Protein AF-A0A7H0H497-F1 (afdb_monomer_lite)

pLDDT: mean 78.59, std 26.06, range [26.08, 98.44]

Organism: NCBI:txid1285901

Structure (mmCIF, N/CA/C/O backbone):
data_AF-A0A7H0H497-F1
#
_entry.id   AF-A0A7H0H497-F1
#
loop_
_atom_site.group_PDB
_atom_site.id
_atom_site.type_symbol
_atom_site.label_atom_id
_atom_site.label_alt_id
_atom_site.label_comp_id
_atom_site.label_asym_id
_atom_site.label_entity_id
_atom_site.label_seq_id
_atom_site.pdbx_PDB_ins_code
_atom_site.Cartn_x
_atom_site.Cartn_y
_atom_site.Cartn_z
_atom_site.occupancy
_atom_site.B_iso_or_equiv
_atom_site.auth_seq_id
_atom_site.auth_comp_id
_atom_site.auth_asym_id
_atom_site.auth_atom_id
_atom_site.pdbx_PDB_model_num
ATOM 1 N N . MET A 1 1 ? -2.004 22.233 8.741 1.00 60.94 1 MET A N 1
ATOM 2 C CA . MET A 1 1 ? -2.301 20.968 8.037 1.00 60.94 1 MET A CA 1
ATOM 3 C C . MET A 1 1 ? -1.441 19.869 8.645 1.00 60.94 1 MET A C 1
ATOM 5 O O . MET A 1 1 ? -0.254 20.110 8.825 1.00 60.94 1 MET A O 1
ATOM 9 N N . SER A 1 2 ? -2.013 18.733 9.058 1.00 88.00 2 SER A N 1
ATOM 10 C CA . SER A 1 2 ? -1.219 17.638 9.649 1.00 88.00 2 SER A CA 1
ATOM 11 C C . SER A 1 2 ? -0.337 16.981 8.583 1.00 88.00 2 SER A C 1
ATOM 13 O O . SER A 1 2 ? -0.786 16.812 7.451 1.00 88.00 2 SER A O 1
ATOM 15 N N . SER A 1 3 ? 0.876 16.554 8.946 1.00 90.62 3 SER A N 1
ATOM 16 C CA . SER A 1 3 ? 1.756 15.772 8.064 1.00 90.62 3 SER A CA 1
ATOM 17 C C . SER A 1 3 ? 1.089 14.487 7.558 1.00 90.62 3 SER A C 1
ATOM 19 O O . SER A 1 3 ? 1.296 14.105 6.411 1.00 90.62 3 SER A O 1
ATOM 21 N N . ARG A 1 4 ? 0.226 13.862 8.373 1.00 93.44 4 ARG A N 1
ATOM 22 C CA . ARG A 1 4 ? -0.555 12.675 7.983 1.00 93.44 4 ARG A CA 1
ATOM 23 C C . ARG A 1 4 ? -1.573 12.994 6.889 1.00 93.44 4 ARG A C 1
ATOM 25 O O . ARG A 1 4 ? -1.694 12.231 5.941 1.00 93.44 4 ARG A O 1
ATOM 32 N N . LEU A 1 5 ? -2.253 14.137 6.990 1.00 95.25 5 LEU A N 1
ATOM 33 C CA . LEU A 1 5 ? -3.213 14.578 5.975 1.00 95.25 5 LEU A CA 1
ATOM 34 C C . LEU A 1 5 ? -2.504 14.929 4.661 1.00 95.25 5 LEU A C 1
ATOM 36 O O . LEU A 1 5 ? -2.927 14.476 3.607 1.00 95.25 5 LEU A O 1
ATOM 40 N N . ALA A 1 6 ? -1.381 15.649 4.735 1.00 96.00 6 ALA A N 1
ATOM 41 C CA . ALA A 1 6 ? -0.574 15.956 3.556 1.00 96.00 6 ALA A CA 1
ATOM 42 C C . ALA A 1 6 ? -0.069 14.681 2.852 1.00 96.00 6 ALA A C 1
ATOM 44 O O . ALA A 1 6 ? -0.068 14.612 1.625 1.00 96.00 6 ALA A O 1
ATOM 45 N N . ALA A 1 7 ? 0.318 13.652 3.616 1.00 95.69 7 ALA A N 1
ATOM 46 C CA . ALA A 1 7 ? 0.699 12.355 3.062 1.00 95.69 7 ALA A CA 1
ATOM 47 C C . ALA A 1 7 ? -0.486 11.627 2.404 1.00 95.69 7 ALA A C 1
ATOM 49 O O . ALA A 1 7 ? -0.326 11.076 1.318 1.00 95.69 7 ALA A O 1
ATOM 50 N N . VAL A 1 8 ? -1.669 11.643 3.029 1.00 97.44 8 VAL A N 1
ATOM 51 C CA . VAL A 1 8 ? -2.893 11.071 2.444 1.00 97.44 8 VAL A CA 1
ATOM 52 C C . VAL A 1 8 ? -3.235 11.750 1.121 1.00 97.44 8 VAL A C 1
ATOM 54 O O . VAL A 1 8 ? -3.387 11.061 0.120 1.00 97.44 8 VAL A O 1
ATOM 57 N N . GLU A 1 9 ? -3.278 13.080 1.084 1.00 97.88 9 GLU A N 1
ATOM 58 C CA . GLU A 1 9 ? -3.599 13.834 -0.133 1.00 97.88 9 GLU A CA 1
ATOM 59 C C . GLU A 1 9 ? -2.571 13.629 -1.244 1.00 97.88 9 GLU A C 1
ATOM 61 O O . GLU A 1 9 ? -2.926 13.533 -2.420 1.00 97.88 9 GLU A O 1
ATOM 66 N N . PHE A 1 10 ? -1.288 13.547 -0.879 1.00 97.81 10 PHE A N 1
ATOM 67 C CA . PHE A 1 10 ? -0.230 13.203 -1.816 1.00 97.81 10 PHE A CA 1
ATOM 68 C C . PHE A 1 10 ? -0.504 11.839 -2.457 1.00 97.81 10 PHE A C 1
ATOM 70 O O . PHE A 1 10 ? -0.559 11.741 -3.680 1.00 97.81 10 PHE A O 1
ATOM 77 N N . TRP A 1 11 ? -0.736 10.802 -1.652 1.00 97.81 11 TRP A N 1
ATOM 78 C CA . TRP A 1 11 ? -0.941 9.449 -2.164 1.00 97.81 11 TRP A CA 1
ATOM 79 C C . TRP A 1 11 ? -2.259 9.270 -2.915 1.00 97.81 11 TRP A C 1
ATOM 81 O O . TRP A 1 11 ? -2.266 8.616 -3.956 1.00 97.81 11 TRP A O 1
ATOM 91 N N . ASP A 1 12 ? -3.340 9.905 -2.462 1.00 98.44 12 ASP A N 1
ATOM 92 C CA . ASP A 1 12 ? -4.617 9.918 -3.180 1.00 98.44 12 ASP A CA 1
ATOM 93 C C . ASP A 1 12 ? -4.472 10.544 -4.566 1.00 98.44 12 ASP A C 1
ATOM 95 O O . ASP A 1 12 ? -5.016 10.023 -5.542 1.00 98.44 12 ASP A O 1
ATOM 99 N N . ARG A 1 13 ? -3.695 11.628 -4.683 1.00 98.31 13 ARG A N 1
ATOM 100 C CA . ARG A 1 13 ? -3.408 12.245 -5.979 1.00 98.31 13 ARG A CA 1
ATOM 101 C C . ARG A 1 13 ? -2.552 11.338 -6.860 1.00 98.31 13 ARG A C 1
ATOM 103 O O . ARG A 1 13 ? -2.939 11.082 -7.996 1.00 98.31 13 ARG A O 1
ATOM 110 N N . GLU A 1 14 ? -1.402 10.874 -6.374 1.00 98.25 14 GLU A N 1
ATOM 111 C CA . GLU A 1 14 ? -0.449 10.117 -7.200 1.00 98.25 14 GLU A CA 1
ATOM 112 C C . GLU A 1 14 ? -1.022 8.768 -7.650 1.00 98.25 14 GLU A C 1
ATOM 114 O O . GLU A 1 14 ? -0.946 8.418 -8.829 1.00 98.25 14 GLU A O 1
ATOM 119 N N . ILE A 1 15 ? -1.675 8.032 -6.750 1.00 97.94 15 ILE A N 1
ATOM 120 C CA . ILE A 1 15 ? -2.316 6.763 -7.107 1.00 97.94 15 ILE A CA 1
ATOM 121 C C . ILE A 1 15 ? -3.577 7.029 -7.930 1.00 97.94 15 ILE A C 1
ATOM 123 O O . ILE A 1 15 ? -3.814 6.331 -8.911 1.00 97.94 15 ILE A O 1
ATOM 127 N N . GLY A 1 16 ? -4.332 8.089 -7.630 1.00 97.94 16 GLY A N 1
ATOM 128 C CA . GLY A 1 16 ? -5.465 8.530 -8.446 1.00 97.94 16 GL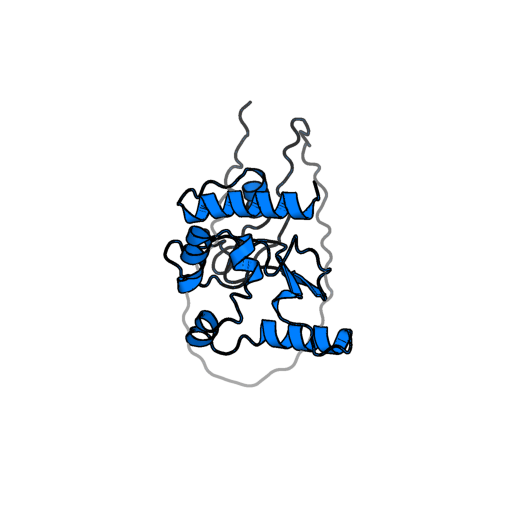Y A CA 1
ATOM 129 C C . GLY A 1 16 ? -5.092 8.827 -9.906 1.00 97.94 16 GLY A C 1
ATOM 130 O O . GLY A 1 16 ? -5.876 8.539 -10.812 1.00 97.94 16 GLY A O 1
ATOM 131 N N . LEU A 1 17 ? -3.896 9.372 -10.155 1.00 97.56 17 LEU A N 1
ATOM 132 C CA . LEU A 1 17 ? -3.337 9.540 -11.500 1.00 97.56 17 LEU A CA 1
ATOM 133 C C . LEU A 1 17 ? -2.943 8.192 -12.115 1.00 97.56 17 LEU A C 1
ATOM 135 O O . LEU A 1 17 ? -3.309 7.920 -13.262 1.00 97.56 17 LEU A O 1
ATOM 139 N N . TRP A 1 18 ? -2.262 7.337 -11.347 1.00 97.44 18 TRP A N 1
ATOM 140 C CA . TRP A 1 18 ? -1.827 6.016 -11.804 1.00 97.44 18 TRP A CA 1
ATOM 141 C C . TRP A 1 18 ? -3.005 5.147 -12.249 1.00 97.44 18 TRP A C 1
ATOM 143 O O . TRP A 1 18 ? -2.999 4.638 -13.368 1.00 97.44 18 TRP A O 1
ATOM 153 N N . VAL A 1 19 ? -4.068 5.048 -11.439 1.00 96.88 19 VAL A N 1
ATOM 154 C CA . VAL A 1 19 ? -5.242 4.217 -11.763 1.00 96.88 19 VAL A CA 1
ATOM 155 C C . VAL A 1 19 ? -6.008 4.728 -12.988 1.00 96.88 19 VAL A C 1
ATOM 157 O O . VAL A 1 19 ? -6.760 3.970 -13.600 1.00 96.88 19 VAL A O 1
ATOM 160 N N . LYS A 1 20 ? -5.819 5.995 -13.380 1.00 96.31 20 LYS A N 1
ATOM 161 C CA . LYS A 1 20 ? -6.374 6.599 -14.606 1.00 96.31 20 LYS A CA 1
ATOM 162 C C . LYS A 1 20 ? -5.457 6.436 -15.827 1.00 96.31 20 LYS A C 1
ATOM 164 O O . LYS A 1 20 ? -5.767 6.970 -16.887 1.00 96.31 20 LYS A O 1
ATOM 169 N N . GLY A 1 21 ? -4.347 5.709 -15.690 1.00 95.31 21 GLY A N 1
ATOM 170 C CA . GLY A 1 21 ? -3.400 5.409 -16.767 1.00 95.31 21 GLY A CA 1
ATOM 171 C C . GLY A 1 21 ? -2.237 6.395 -16.888 1.00 95.31 21 GLY A C 1
ATOM 172 O O . GLY A 1 21 ? -1.420 6.263 -17.799 1.00 95.31 21 GLY A O 1
ATOM 173 N N . ASN A 1 22 ? -2.116 7.380 -15.989 1.00 95.56 22 ASN A N 1
ATOM 174 C CA . ASN A 1 22 ? -0.927 8.225 -15.944 1.00 95.56 22 ASN A CA 1
ATOM 175 C C . ASN A 1 22 ? 0.157 7.562 -15.086 1.00 95.56 22 ASN A C 1
ATOM 177 O O . ASN A 1 22 ? 0.218 7.748 -13.874 1.00 95.56 22 ASN A O 1
ATOM 181 N N . HIS A 1 23 ? 1.036 6.808 -15.741 1.00 93.56 23 HIS A N 1
ATOM 182 C CA . HIS A 1 23 ? 2.125 6.079 -15.086 1.00 93.56 23 HIS A CA 1
ATOM 183 C C . HIS A 1 23 ? 3.395 6.909 -14.865 1.00 93.56 23 HIS A C 1
ATOM 185 O O . HIS A 1 23 ? 4.408 6.376 -14.410 1.00 93.56 23 HIS A O 1
ATOM 191 N N . ARG A 1 24 ? 3.375 8.211 -15.177 1.00 95.62 24 ARG A N 1
ATOM 192 C CA . ARG A 1 24 ? 4.494 9.097 -14.858 1.00 95.62 24 ARG A CA 1
ATOM 193 C C . ARG A 1 24 ? 4.484 9.392 -13.361 1.00 95.62 24 ARG A C 1
ATOM 195 O O . ARG A 1 24 ? 3.588 10.070 -12.869 1.00 95.62 24 ARG A O 1
ATOM 202 N N . LEU A 1 25 ? 5.513 8.926 -12.662 1.00 95.31 25 LEU A N 1
ATOM 203 C CA . LEU A 1 25 ? 5.677 9.171 -11.234 1.00 95.31 25 LEU A CA 1
ATOM 204 C C . LEU A 1 25 ? 6.051 10.632 -10.945 1.00 95.31 25 LEU A C 1
ATOM 206 O O . LEU A 1 25 ? 6.806 11.263 -11.694 1.00 95.31 25 LEU A O 1
ATOM 210 N N . HIS A 1 26 ? 5.578 11.151 -9.809 1.00 96.62 26 HIS A N 1
ATOM 211 C CA . HIS A 1 26 ? 6.144 12.354 -9.202 1.00 96.62 26 HIS A CA 1
ATOM 212 C C . HIS A 1 26 ? 7.669 12.200 -9.022 1.00 96.62 26 HIS A C 1
ATOM 214 O O . HIS A 1 26 ? 8.119 11.107 -8.671 1.00 96.62 26 HIS A O 1
ATOM 220 N N . PRO A 1 27 ? 8.487 13.261 -9.176 1.00 95.38 27 PRO A N 1
ATOM 221 C CA . PRO A 1 27 ? 9.944 13.160 -9.032 1.00 95.38 27 PRO A CA 1
ATOM 222 C C . PRO A 1 27 ? 10.419 12.536 -7.711 1.00 95.38 27 PRO A C 1
ATOM 224 O O . PRO A 1 27 ? 11.403 11.800 -7.697 1.00 95.38 27 PRO A O 1
ATOM 227 N N . ASP A 1 28 ? 9.715 12.787 -6.605 1.00 92.81 28 ASP A N 1
ATOM 228 C CA . ASP A 1 28 ? 10.017 12.143 -5.317 1.00 92.81 28 ASP A CA 1
ATOM 229 C C . ASP A 1 28 ? 9.744 10.638 -5.327 1.00 92.81 28 ASP A C 1
ATOM 231 O O . ASP A 1 28 ? 10.524 9.872 -4.763 1.00 92.81 28 ASP A O 1
ATOM 235 N N . LEU A 1 29 ? 8.680 10.201 -6.005 1.00 94.94 29 LEU A N 1
ATOM 236 C CA . LEU A 1 29 ? 8.373 8.782 -6.169 1.00 94.94 29 LEU A CA 1
ATOM 237 C C . LEU A 1 29 ? 9.351 8.104 -7.116 1.00 94.94 29 LEU A C 1
ATOM 239 O O . LEU A 1 29 ? 9.734 6.971 -6.857 1.00 94.94 29 LEU A O 1
ATOM 243 N N . GLU A 1 30 ? 9.807 8.792 -8.161 1.00 95.25 30 GLU A N 1
ATOM 244 C CA . GLU A 1 30 ? 10.858 8.277 -9.038 1.00 95.25 30 GLU A CA 1
ATOM 245 C C . GLU A 1 30 ? 12.171 8.096 -8.264 1.00 95.25 30 GLU A C 1
ATOM 247 O O . GLU A 1 30 ? 12.804 7.043 -8.348 1.00 95.25 30 GLU A O 1
ATOM 252 N N . ARG A 1 31 ? 12.547 9.083 -7.436 1.00 93.50 31 ARG A N 1
ATOM 253 C CA . ARG A 1 31 ? 13.706 8.980 -6.537 1.00 93.50 31 ARG A CA 1
ATOM 254 C C . ARG A 1 31 ? 13.565 7.835 -5.542 1.00 93.50 31 ARG A C 1
ATOM 256 O O . ARG A 1 31 ? 14.531 7.106 -5.336 1.00 93.50 31 ARG A O 1
ATOM 263 N N . TRP A 1 32 ? 12.386 7.665 -4.943 1.00 92.31 32 TRP A N 1
ATOM 264 C CA . TRP A 1 32 ? 12.127 6.560 -4.023 1.00 92.31 32 TRP A CA 1
ATOM 265 C C . TRP A 1 32 ? 12.170 5.216 -4.753 1.00 92.31 32 TRP A C 1
ATOM 267 O O . TRP A 1 32 ? 12.869 4.317 -4.307 1.00 92.31 32 TRP A O 1
ATOM 277 N N . ARG A 1 33 ? 11.528 5.078 -5.917 1.00 93.75 33 ARG A N 1
ATOM 278 C CA . ARG A 1 33 ? 11.589 3.867 -6.748 1.00 93.75 33 ARG A CA 1
ATOM 279 C C . ARG A 1 33 ? 13.035 3.492 -7.068 1.00 93.75 33 ARG A C 1
ATOM 281 O O . ARG A 1 33 ? 13.399 2.324 -6.950 1.00 93.75 33 ARG A O 1
ATOM 288 N N . ALA A 1 34 ? 13.853 4.483 -7.424 1.00 94.38 34 ALA A N 1
ATOM 289 C CA . ALA A 1 34 ? 15.256 4.318 -7.788 1.00 94.38 34 ALA A CA 1
ATOM 290 C C . ALA A 1 34 ? 16.170 3.883 -6.630 1.00 94.38 34 ALA A C 1
ATOM 292 O O . ALA A 1 34 ? 17.314 3.512 -6.890 1.00 94.38 34 ALA A O 1
ATOM 293 N N . THR A 1 35 ? 15.700 3.877 -5.374 1.00 93.56 35 THR A N 1
ATOM 294 C CA . THR A 1 35 ? 16.498 3.344 -4.255 1.00 93.56 35 THR A CA 1
ATOM 295 C C . THR A 1 35 ? 16.722 1.836 -4.359 1.00 93.56 35 THR A C 1
ATOM 297 O O . THR A 1 35 ? 17.611 1.289 -3.710 1.00 93.56 35 THR A O 1
ATOM 300 N N . TYR A 1 36 ? 15.924 1.149 -5.177 1.00 93.25 36 TYR A N 1
ATOM 301 C CA . TYR A 1 36 ? 15.985 -0.287 -5.369 1.00 93.25 36 TYR A CA 1
ATOM 302 C C . TYR A 1 36 ? 16.070 -0.634 -6.857 1.00 93.25 36 TYR A C 1
ATOM 304 O O . TYR A 1 36 ? 15.390 -0.057 -7.704 1.00 93.25 36 TYR A O 1
ATOM 312 N N . SER A 1 37 ? 16.942 -1.581 -7.196 1.00 92.25 37 SER A N 1
ATOM 313 C CA . SER A 1 37 ? 17.169 -2.035 -8.575 1.00 92.25 37 SER A CA 1
ATOM 314 C C . SER A 1 37 ? 17.481 -3.531 -8.601 1.00 92.25 37 SER A C 1
ATOM 316 O O . SER A 1 37 ? 18.568 -3.963 -8.994 1.00 92.25 37 SER A O 1
ATOM 318 N N . GLY A 1 38 ? 16.528 -4.332 -8.118 1.00 92.38 38 GLY A N 1
ATOM 319 C CA . GLY A 1 38 ? 16.599 -5.788 -8.196 1.00 92.38 38 GLY A CA 1
ATOM 320 C C . GLY A 1 38 ? 16.499 -6.323 -9.629 1.00 92.38 38 GLY A C 1
ATOM 321 O O . GLY A 1 38 ? 16.166 -5.608 -10.577 1.00 92.38 38 GLY A O 1
ATOM 322 N N . ARG A 1 39 ? 16.815 -7.610 -9.797 1.00 94.25 39 ARG A N 1
ATOM 323 C CA . ARG A 1 39 ? 16.810 -8.313 -11.092 1.00 94.25 39 ARG A CA 1
ATOM 324 C C . ARG A 1 39 ? 16.028 -9.615 -10.974 1.00 94.25 39 ARG A C 1
ATOM 326 O O . ARG A 1 39 ? 15.954 -10.197 -9.892 1.00 94.25 39 ARG A O 1
ATOM 333 N N . GLY A 1 40 ? 15.485 -10.105 -12.087 1.00 94.94 40 GLY A N 1
ATOM 334 C CA . GLY A 1 40 ? 14.712 -11.347 -12.101 1.00 94.94 40 GLY A CA 1
ATOM 335 C C . GLY A 1 40 ? 13.507 -11.238 -11.167 1.00 94.94 40 GLY A C 1
ATOM 336 O O . GLY A 1 40 ? 12.657 -10.375 -11.355 1.00 94.94 40 GLY A O 1
ATOM 337 N N . ALA A 1 41 ? 13.455 -12.068 -10.123 1.00 92.94 41 ALA A N 1
ATOM 338 C CA . ALA A 1 41 ? 12.396 -11.993 -9.115 1.00 92.94 41 ALA A CA 1
ATOM 339 C C . ALA A 1 41 ? 12.357 -10.648 -8.358 1.00 92.94 41 ALA A C 1
ATOM 341 O O . ALA A 1 41 ? 11.299 -10.278 -7.863 1.00 92.94 41 ALA A O 1
ATOM 342 N N . GLY A 1 42 ? 13.466 -9.904 -8.294 1.00 93.56 42 GLY A N 1
ATOM 343 C CA . GLY A 1 42 ? 13.509 -8.571 -7.685 1.00 93.56 42 GLY A CA 1
ATOM 344 C C . GLY A 1 42 ? 13.284 -7.412 -8.646 1.00 93.56 42 GLY A C 1
ATOM 345 O O . GLY A 1 42 ? 13.452 -6.260 -8.260 1.00 93.56 42 GLY A O 1
ATOM 346 N N . THR A 1 43 ? 12.942 -7.673 -9.908 1.00 94.62 43 THR A N 1
ATOM 347 C CA . THR A 1 43 ? 12.555 -6.589 -10.814 1.00 94.62 43 THR A CA 1
ATOM 348 C C . THR A 1 43 ? 11.272 -5.938 -10.304 1.00 94.62 43 THR A C 1
ATOM 350 O O . THR A 1 43 ? 10.293 -6.627 -10.017 1.00 94.62 43 THR A O 1
ATOM 353 N N . VAL A 1 44 ? 11.303 -4.609 -10.182 1.00 94.19 44 VAL A N 1
ATOM 354 C CA . VAL A 1 44 ? 10.146 -3.813 -9.766 1.00 94.19 44 VAL A CA 1
ATOM 355 C C . VAL A 1 44 ? 9.041 -3.952 -10.807 1.00 94.19 44 VAL A C 1
ATOM 357 O O . VAL A 1 44 ? 9.261 -3.688 -11.990 1.00 94.19 44 VAL A O 1
ATOM 360 N N . ASP A 1 45 ? 7.864 -4.366 -10.358 1.00 94.19 45 ASP A N 1
ATOM 361 C CA . ASP A 1 45 ? 6.682 -4.518 -11.188 1.00 94.19 45 ASP A CA 1
ATOM 362 C C . ASP A 1 45 ? 5.891 -3.207 -11.210 1.00 94.19 45 ASP A C 1
ATOM 364 O O . ASP A 1 45 ? 5.197 -2.855 -10.258 1.00 94.19 45 ASP A O 1
ATOM 368 N N . MET A 1 46 ? 6.022 -2.474 -12.316 1.00 93.94 46 MET A N 1
ATOM 369 C CA . MET A 1 46 ? 5.314 -1.211 -12.547 1.00 93.94 46 MET A CA 1
ATOM 370 C C . MET A 1 46 ? 3.915 -1.411 -13.149 1.00 93.94 46 MET A C 1
ATOM 372 O O . MET A 1 46 ? 3.241 -0.427 -13.452 1.00 93.94 46 MET A O 1
ATOM 376 N N . THR A 1 47 ? 3.483 -2.660 -13.359 1.00 95.19 47 THR A N 1
ATOM 377 C CA . THR A 1 47 ? 2.162 -2.984 -13.928 1.00 95.19 47 THR A CA 1
ATOM 378 C C . THR A 1 47 ? 1.053 -3.032 -12.878 1.00 95.19 47 THR A C 1
ATOM 380 O O . THR A 1 47 ? -0.126 -3.098 -13.230 1.00 95.19 47 THR A O 1
ATOM 383 N N . VAL A 1 48 ? 1.422 -2.958 -11.599 1.00 95.62 48 VAL A N 1
ATOM 384 C CA . VAL A 1 48 ? 0.510 -2.895 -10.457 1.00 95.62 48 VAL A CA 1
ATOM 385 C C . VAL A 1 48 ? 0.643 -1.563 -9.722 1.00 95.62 48 VAL A C 1
ATOM 387 O O . VAL A 1 48 ? 1.706 -0.935 -9.750 1.00 95.62 48 VAL A O 1
ATOM 390 N N . MET A 1 49 ? -0.438 -1.115 -9.081 1.00 95.50 49 MET A N 1
ATOM 391 C CA . MET A 1 49 ? -0.422 0.149 -8.347 1.00 95.50 49 MET A CA 1
ATOM 392 C C . MET A 1 49 ? 0.560 0.086 -7.167 1.00 95.50 49 MET A C 1
ATOM 394 O O . MET A 1 49 ? 0.641 -0.953 -6.514 1.00 95.50 49 MET A O 1
ATOM 398 N N . PRO A 1 50 ? 1.283 1.175 -6.853 1.00 95.25 50 PRO A N 1
ATOM 399 C CA . PRO A 1 50 ? 2.046 1.259 -5.612 1.00 95.25 50 PRO A CA 1
ATOM 400 C C . PRO A 1 50 ? 1.127 1.221 -4.384 1.00 95.25 50 PRO A C 1
ATOM 402 O O . PRO A 1 50 ? 0.045 1.807 -4.398 1.00 95.25 50 PRO A O 1
ATOM 405 N N . GLU A 1 51 ? 1.593 0.609 -3.298 1.00 94.62 51 GLU A N 1
ATOM 406 C CA . GLU A 1 51 ? 0.853 0.472 -2.039 1.00 94.62 51 GLU A CA 1
ATOM 407 C C . GLU A 1 51 ? 1.686 1.002 -0.862 1.00 94.62 51 GLU A C 1
ATOM 409 O O . GLU A 1 51 ? 2.426 0.255 -0.226 1.00 94.62 51 GLU A O 1
ATOM 414 N N . PRO A 1 52 ? 1.627 2.311 -0.565 1.00 95.19 52 PRO A N 1
ATOM 415 C CA . PRO A 1 52 ? 2.404 2.933 0.512 1.00 95.19 52 PRO A CA 1
ATOM 416 C C . PRO A 1 52 ? 1.955 2.585 1.931 1.00 95.19 52 PRO A C 1
ATOM 418 O O . PRO A 1 52 ? 2.762 2.649 2.859 1.00 95.19 52 PRO A O 1
ATOM 421 N N . TYR A 1 53 ? 0.671 2.295 2.134 1.00 95.44 53 TYR A N 1
ATOM 422 C CA . TYR A 1 53 ? 0.127 1.964 3.450 1.00 95.44 53 TYR A CA 1
ATOM 423 C C . TYR A 1 53 ? -1.228 1.256 3.365 1.00 95.44 53 TYR A C 1
ATOM 425 O O . TYR A 1 53 ? -1.994 1.489 2.434 1.00 95.44 53 TYR A O 1
ATOM 433 N N . ILE A 1 54 ? -1.565 0.466 4.383 1.00 94.62 54 ILE A N 1
ATOM 434 C CA . ILE A 1 54 ? -2.898 -0.122 4.591 1.00 94.62 54 ILE A CA 1
ATOM 435 C C . ILE A 1 54 ? -3.383 0.260 5.993 1.00 94.62 54 ILE A C 1
ATOM 437 O O . ILE A 1 54 ? -2.617 0.187 6.953 1.00 94.62 54 ILE A O 1
ATOM 441 N N . GLY A 1 55 ? -4.649 0.660 6.117 1.00 94.19 55 GLY A N 1
ATOM 442 C CA . GLY A 1 55 ? -5.235 1.213 7.341 1.00 94.19 55 GLY A CA 1
ATOM 443 C C . GLY A 1 55 ? -5.445 2.732 7.290 1.00 94.19 55 GLY A C 1
ATOM 444 O O . GLY A 1 55 ? -5.160 3.396 6.292 1.00 94.19 55 GLY A O 1
ATOM 445 N N . SER A 1 56 ? -5.979 3.293 8.376 1.00 93.94 56 SER A N 1
ATOM 446 C CA . SER A 1 56 ? -6.364 4.710 8.450 1.00 93.94 56 SER A CA 1
ATOM 447 C C . SER A 1 56 ? -5.186 5.619 8.835 1.00 93.94 56 SER A C 1
ATOM 449 O O . SER A 1 56 ? -4.950 5.896 10.010 1.00 93.94 56 SER A O 1
ATOM 451 N N . LEU A 1 57 ? -4.426 6.104 7.843 1.00 94.81 57 LEU A N 1
ATOM 452 C CA . LEU A 1 57 ? -3.235 6.939 8.081 1.00 94.81 57 LEU A CA 1
ATOM 453 C C . LEU A 1 57 ? -3.568 8.295 8.731 1.00 94.81 57 LEU A C 1
ATOM 455 O O . LEU A 1 57 ? -2.892 8.720 9.669 1.00 94.81 57 LEU A O 1
ATOM 459 N N . ALA A 1 58 ? -4.611 8.975 8.251 1.00 92.94 58 ALA A N 1
ATOM 460 C CA . ALA A 1 58 ? -5.070 10.263 8.784 1.00 92.94 58 ALA A CA 1
ATOM 461 C C . ALA A 1 58 ? -6.342 10.141 9.643 1.00 92.94 58 ALA A C 1
ATOM 463 O O . ALA A 1 58 ? -7.059 11.125 9.819 1.00 92.94 58 ALA A O 1
ATOM 464 N N . GLY A 1 59 ? -6.617 8.949 10.186 1.00 87.56 59 GLY A N 1
ATOM 465 C CA . GLY A 1 59 ? -7.731 8.724 11.102 1.00 87.56 59 GLY A CA 1
ATOM 466 C C . GLY A 1 59 ? -7.654 9.595 12.358 1.00 87.56 59 GLY A C 1
ATOM 467 O O . GLY A 1 59 ? -6.570 9.987 12.811 1.00 87.56 59 GLY A O 1
ATOM 468 N N . SER A 1 60 ? -8.825 9.891 12.928 1.00 87.00 60 SER A N 1
ATOM 469 C CA . SER A 1 60 ? -8.952 10.628 14.191 1.00 87.00 60 SER A CA 1
ATOM 470 C C . SER A 1 60 ? -8.429 9.830 15.387 1.00 87.00 60 SER A C 1
ATOM 472 O O . SER A 1 60 ? -7.912 10.423 16.331 1.00 87.00 60 SER A O 1
ATOM 474 N N . ALA A 1 61 ? -8.525 8.499 15.333 1.00 89.00 61 ALA A N 1
ATOM 475 C CA . ALA A 1 61 ? -7.998 7.595 16.345 1.00 89.00 61 ALA A CA 1
ATOM 476 C C . ALA A 1 61 ? -6.500 7.311 16.144 1.00 89.00 61 ALA A C 1
ATOM 478 O O . ALA A 1 61 ? -5.990 7.269 15.021 1.00 89.00 61 ALA A O 1
ATOM 479 N N . THR A 1 62 ? -5.794 7.085 17.252 1.00 91.75 62 THR A N 1
ATOM 480 C CA . THR A 1 62 ? -4.426 6.554 17.235 1.00 91.75 62 THR A CA 1
ATOM 481 C C . THR A 1 62 ? -4.473 5.069 16.865 1.00 91.75 62 THR A C 1
ATOM 483 O O . THR A 1 62 ? -5.226 4.337 17.507 1.00 91.75 62 THR A O 1
ATOM 486 N N . PRO A 1 63 ? -3.675 4.593 15.889 1.00 95.06 63 PRO A N 1
ATOM 487 C CA . PRO A 1 63 ? -3.608 3.169 15.579 1.00 95.06 63 PRO A CA 1
ATOM 488 C C . PRO A 1 63 ? -3.160 2.352 16.794 1.00 95.06 63 PRO A C 1
ATOM 490 O O . PRO A 1 63 ? -2.207 2.728 17.478 1.00 95.06 63 PRO A O 1
ATOM 493 N N . ALA A 1 64 ? -3.788 1.199 17.021 1.00 96.00 64 ALA A N 1
ATOM 494 C CA . ALA A 1 64 ? -3.403 0.278 18.090 1.00 96.00 64 ALA A CA 1
ATOM 495 C C . ALA A 1 64 ? -2.012 -0.333 17.846 1.00 96.00 64 ALA A C 1
ATOM 497 O O . ALA A 1 64 ? -1.297 -0.691 18.782 1.00 96.00 64 ALA A O 1
ATOM 498 N N . LEU A 1 65 ? -1.605 -0.457 16.581 1.00 96.25 65 LEU A N 1
ATOM 499 C CA . LEU A 1 65 ? -0.281 -0.931 16.198 1.00 96.25 65 LEU A CA 1
ATOM 500 C C . LEU A 1 65 ? 0.120 -0.328 14.851 1.00 96.25 65 LEU A C 1
ATOM 502 O O . LEU A 1 65 ? -0.645 -0.391 13.888 1.00 96.25 65 LEU A O 1
ATOM 506 N N . VAL A 1 66 ? 1.344 0.198 14.780 1.00 95.62 66 VAL A N 1
ATOM 507 C CA . VAL A 1 66 ? 1.980 0.613 13.526 1.00 95.62 66 VAL A CA 1
ATOM 508 C C . VAL A 1 66 ? 3.040 -0.412 13.154 1.00 95.62 66 VAL A C 1
ATOM 510 O O . VAL A 1 66 ? 3.894 -0.758 13.971 1.00 95.62 66 VAL A O 1
ATOM 513 N N . MET A 1 67 ? 2.989 -0.906 11.923 1.00 94.19 67 MET A N 1
ATOM 514 C CA . MET A 1 67 ? 3.922 -1.899 11.401 1.00 94.19 67 MET A CA 1
ATOM 515 C C . MET A 1 67 ? 4.631 -1.346 10.184 1.00 94.19 67 MET A C 1
ATOM 517 O O . MET A 1 67 ? 3.993 -0.847 9.261 1.00 94.19 67 MET A O 1
ATOM 521 N N . LEU A 1 68 ? 5.952 -1.480 10.184 1.00 92.56 68 LEU A N 1
ATOM 522 C CA . LEU A 1 68 ? 6.779 -1.121 9.046 1.00 92.56 68 LEU A CA 1
ATOM 523 C C . LEU A 1 68 ? 7.006 -2.376 8.206 1.00 92.56 68 LEU A C 1
ATOM 525 O O . LEU A 1 68 ? 7.602 -3.348 8.675 1.00 92.56 68 LEU A O 1
ATOM 529 N N . GLY A 1 69 ? 6.463 -2.363 6.995 1.00 84.81 69 GLY A N 1
ATOM 530 C CA . GLY A 1 69 ? 6.655 -3.394 5.990 1.00 84.81 69 GLY A CA 1
ATOM 531 C C . GLY A 1 69 ? 7.874 -3.078 5.138 1.00 84.81 69 GLY A C 1
ATOM 532 O O . GLY A 1 69 ? 8.091 -1.934 4.732 1.00 84.81 69 GLY A O 1
ATOM 533 N N . LEU A 1 70 ? 8.692 -4.096 4.879 1.00 77.62 70 LEU A N 1
ATOM 534 C CA . LEU A 1 70 ? 9.595 -4.061 3.742 1.00 77.62 70 LEU A CA 1
ATOM 535 C C . LEU A 1 70 ? 8.909 -4.813 2.610 1.00 77.62 70 LEU A C 1
ATOM 537 O O . LEU A 1 70 ? 9.080 -6.024 2.467 1.00 77.62 70 LEU A O 1
ATOM 541 N N . ASN A 1 71 ? 8.122 -4.097 1.817 1.00 67.56 71 ASN A N 1
ATOM 542 C CA . ASN A 1 71 ? 7.804 -4.548 0.478 1.00 67.56 71 ASN A CA 1
ATOM 543 C C . ASN A 1 71 ? 9.120 -4.908 -0.231 1.00 67.56 71 ASN A C 1
ATOM 545 O O . ASN A 1 71 ? 10.132 -4.208 -0.109 1.00 67.56 71 ASN A O 1
ATOM 549 N N . PRO A 1 72 ? 9.120 -6.059 -0.903 1.00 53.66 72 PRO A N 1
ATOM 550 C CA . PRO A 1 72 ? 8.081 -6.351 -1.860 1.00 53.66 72 PRO A CA 1
ATOM 551 C C . PRO A 1 72 ? 7.310 -7.630 -1.519 1.00 53.66 72 PRO A C 1
ATOM 553 O O . PRO A 1 72 ? 7.826 -8.744 -1.613 1.00 53.66 72 PRO A O 1
ATOM 556 N N . GLY A 1 73 ? 6.037 -7.469 -1.162 1.00 72.38 73 GLY A N 1
ATOM 557 C CA . GLY A 1 73 ? 5.050 -8.514 -1.376 1.00 72.38 73 GLY A CA 1
ATOM 558 C C . GLY A 1 73 ? 4.903 -8.752 -2.878 1.00 72.38 73 GLY A C 1
ATOM 559 O O . GLY A 1 73 ? 4.853 -7.794 -3.657 1.00 72.38 73 GLY A O 1
ATOM 560 N N . ALA A 1 74 ? 4.856 -10.027 -3.277 1.00 85.81 74 ALA A N 1
ATOM 561 C CA . ALA A 1 74 ? 4.663 -10.397 -4.673 1.00 85.81 74 ALA A CA 1
ATOM 562 C C . ALA A 1 74 ? 3.411 -9.701 -5.233 1.00 85.81 74 ALA A C 1
ATOM 564 O O . ALA A 1 74 ? 2.376 -9.715 -4.561 1.00 85.81 74 ALA A O 1
ATOM 565 N N . PRO A 1 75 ? 3.487 -9.112 -6.439 1.00 91.25 75 PRO A N 1
ATOM 566 C CA . PRO A 1 75 ? 2.338 -8.458 -7.045 1.00 91.25 75 PRO A CA 1
ATOM 567 C C . PRO A 1 75 ? 1.181 -9.453 -7.181 1.00 91.25 75 PRO A C 1
ATOM 569 O O . PRO A 1 75 ? 1.390 -10.633 -7.487 1.00 91.25 75 PRO A O 1
ATOM 572 N N . ALA A 1 76 ? -0.042 -8.961 -6.996 1.00 93.88 76 ALA A N 1
ATOM 573 C CA . ALA A 1 76 ? -1.288 -9.691 -7.193 1.00 93.88 76 ALA A CA 1
ATOM 574 C C . ALA A 1 76 ? -2.073 -9.056 -8.358 1.00 93.88 76 ALA A C 1
ATOM 576 O O . ALA A 1 76 ? -3.006 -8.285 -8.120 1.00 93.88 76 ALA A O 1
ATOM 577 N N . PRO A 1 77 ? -1.735 -9.353 -9.633 1.00 96.12 77 PRO A N 1
ATOM 578 C CA . PRO A 1 77 ? -2.270 -8.622 -10.786 1.00 96.12 77 PRO A CA 1
ATOM 579 C C . PRO A 1 77 ? -3.798 -8.622 -10.894 1.00 96.12 77 PRO A C 1
ATOM 581 O O . PRO A 1 77 ? -4.376 -7.601 -11.252 1.00 96.12 77 PRO A O 1
ATOM 584 N N . ALA A 1 78 ? -4.472 -9.715 -10.518 1.00 96.94 78 ALA A N 1
ATOM 585 C CA . ALA A 1 78 ? -5.940 -9.784 -10.509 1.00 96.94 78 ALA A CA 1
ATOM 586 C C . ALA A 1 78 ? -6.593 -8.715 -9.606 1.00 96.94 78 ALA A C 1
ATOM 588 O O . ALA A 1 78 ? -7.746 -8.338 -9.802 1.00 96.94 78 ALA A O 1
ATOM 589 N N . PHE A 1 79 ? -5.846 -8.209 -8.626 1.00 97.25 79 PHE A N 1
ATOM 590 C CA . PHE A 1 79 ? -6.294 -7.191 -7.688 1.00 97.25 79 PHE A CA 1
ATOM 591 C C . PHE A 1 79 ? -5.693 -5.816 -7.986 1.00 97.25 79 PHE A C 1
ATOM 593 O O . PHE A 1 79 ? -6.421 -4.830 -7.964 1.00 97.25 79 PHE A O 1
ATOM 600 N N . GLN A 1 80 ? -4.392 -5.750 -8.271 1.00 96.38 80 GLN A N 1
ATOM 601 C CA . GLN A 1 80 ? -3.619 -4.502 -8.251 1.00 96.38 80 GLN A CA 1
ATOM 602 C C . GLN A 1 80 ? -3.223 -3.974 -9.636 1.00 96.38 80 GLN A C 1
ATOM 604 O O . GLN A 1 80 ? -2.667 -2.879 -9.724 1.00 96.38 80 GLN A O 1
ATOM 609 N N . SER A 1 81 ? -3.421 -4.755 -10.705 1.00 97.12 81 SER A N 1
ATOM 610 C CA . SER A 1 81 ? -3.128 -4.286 -12.067 1.00 97.12 81 SER A CA 1
ATOM 611 C C . SER A 1 81 ? -4.113 -3.207 -12.507 1.00 97.12 81 SER A C 1
ATOM 613 O O . SER A 1 81 ? -5.113 -2.962 -11.838 1.00 97.12 81 SER A O 1
ATOM 615 N N . MET A 1 82 ? -3.881 -2.596 -13.670 1.00 96.12 82 MET A N 1
ATOM 616 C CA . MET A 1 82 ? -4.794 -1.589 -14.216 1.00 96.12 82 MET A CA 1
ATOM 617 C C . MET A 1 82 ? -6.258 -2.040 -14.258 1.00 96.12 82 MET A C 1
ATOM 619 O O . MET A 1 82 ? -7.139 -1.273 -13.883 1.00 96.12 82 MET A O 1
ATOM 623 N N . ASP A 1 83 ? -6.539 -3.283 -14.618 1.00 96.62 83 ASP A N 1
ATOM 624 C CA . ASP A 1 83 ? -7.914 -3.800 -14.650 1.00 96.62 83 ASP A CA 1
ATOM 625 C C . ASP A 1 83 ? -8.265 -4.604 -13.388 1.00 96.62 83 ASP A C 1
ATOM 627 O O . ASP A 1 83 ? -9.266 -5.315 -13.336 1.00 96.62 83 ASP A O 1
ATOM 631 N N . GLY A 1 84 ? -7.425 -4.500 -12.358 1.00 97.62 84 GLY A N 1
ATOM 632 C CA . GLY A 1 84 ? -7.564 -5.207 -11.099 1.00 97.62 84 GLY A CA 1
ATOM 633 C C . GLY A 1 84 ? -8.694 -4.665 -10.226 1.00 97.62 84 GLY A C 1
ATOM 634 O O . GLY A 1 84 ? -9.036 -3.479 -10.245 1.00 97.62 84 GLY A O 1
ATOM 635 N N . ILE A 1 85 ? -9.242 -5.554 -9.398 1.00 98.06 85 ILE A N 1
ATOM 636 C CA . ILE A 1 85 ? -10.386 -5.273 -8.517 1.00 98.06 85 ILE A CA 1
ATOM 637 C C . ILE A 1 85 ? -10.129 -4.070 -7.597 1.00 98.06 85 ILE A C 1
ATOM 639 O O . ILE A 1 85 ? -11.001 -3.222 -7.413 1.00 98.06 85 ILE A O 1
ATOM 643 N N . TYR A 1 86 ? -8.946 -3.982 -6.989 1.00 97.44 86 TYR A N 1
ATOM 644 C CA . TYR A 1 86 ? -8.618 -2.890 -6.073 1.00 97.44 86 TYR A CA 1
ATOM 645 C C . TYR A 1 86 ? -8.382 -1.588 -6.813 1.00 97.44 86 TYR A C 1
ATOM 647 O O . TYR A 1 86 ? -8.885 -0.551 -6.394 1.00 97.44 86 TYR A O 1
ATOM 655 N N . THR A 1 87 ? -7.700 -1.645 -7.951 1.00 98.00 87 THR A N 1
ATOM 656 C CA . THR A 1 87 ? -7.516 -0.484 -8.817 1.00 98.00 87 THR A CA 1
ATOM 657 C C . THR A 1 87 ? -8.857 0.096 -9.266 1.00 98.00 87 THR A C 1
ATOM 659 O O . THR A 1 87 ? -9.031 1.315 -9.233 1.00 98.00 87 THR A O 1
ATOM 662 N N . GLN A 1 88 ? -9.844 -0.746 -9.591 1.00 98.12 88 GLN A N 1
ATOM 663 C CA . GLN A 1 88 ? -11.209 -0.294 -9.862 1.00 98.12 88 GLN A CA 1
ATOM 664 C C . GLN A 1 88 ? -11.845 0.401 -8.646 1.00 98.12 88 GLN A C 1
ATOM 666 O O . GLN A 1 88 ? -12.346 1.516 -8.779 1.00 98.12 88 GLN A O 1
ATOM 671 N N . ARG A 1 89 ? -11.774 -0.190 -7.449 1.00 97.81 89 ARG A N 1
ATOM 672 C CA . ARG A 1 89 ? -12.330 0.425 -6.225 1.00 97.81 89 ARG A CA 1
ATOM 673 C C . ARG A 1 89 ? -11.691 1.773 -5.895 1.00 97.81 89 ARG A C 1
ATOM 675 O O . ARG A 1 89 ? -12.377 2.694 -5.456 1.00 97.81 89 ARG A O 1
ATOM 682 N N . VAL A 1 90 ? -10.385 1.905 -6.126 1.00 98.31 90 VAL A N 1
ATOM 683 C CA . VAL A 1 90 ? -9.664 3.173 -5.954 1.00 98.31 90 VAL A CA 1
ATOM 684 C C . VAL A 1 90 ? -10.161 4.224 -6.952 1.00 98.31 90 VAL A C 1
ATOM 686 O O . VAL A 1 90 ? -10.323 5.378 -6.566 1.00 98.31 90 VAL A O 1
ATOM 689 N N . ARG A 1 91 ? -10.472 3.852 -8.206 1.00 97.38 91 ARG A N 1
ATOM 690 C CA . ARG A 1 91 ? -11.090 4.783 -9.178 1.00 97.38 91 ARG A CA 1
ATOM 691 C C . ARG A 1 91 ? -12.462 5.273 -8.736 1.00 97.38 91 ARG A C 1
ATOM 693 O O . ARG A 1 91 ? -12.797 6.424 -8.995 1.00 97.38 91 ARG A O 1
ATOM 700 N N . GLU A 1 92 ? -13.250 4.394 -8.130 1.00 97.62 92 GLU A N 1
ATOM 701 C CA . GLU A 1 92 ? -14.608 4.693 -7.664 1.00 97.62 92 GLU A CA 1
ATOM 702 C C . GLU A 1 92 ? -14.612 5.554 -6.391 1.00 97.62 92 GLU A C 1
ATOM 704 O O . GLU A 1 92 ? -15.613 6.198 -6.085 1.00 97.62 92 GLU A O 1
ATOM 709 N N . THR A 1 93 ? -13.498 5.582 -5.651 1.00 96.69 93 THR A N 1
ATOM 710 C CA . THR A 1 93 ? -13.379 6.278 -4.364 1.00 96.69 93 THR A CA 1
ATOM 711 C C . THR A 1 93 ? -12.090 7.111 -4.281 1.00 96.69 93 THR A C 1
ATOM 713 O O . THR A 1 93 ? -11.993 8.178 -4.884 1.00 96.69 93 THR A O 1
ATOM 716 N N . SER A 1 94 ? -11.112 6.652 -3.502 1.00 97.94 94 SER A N 1
ATOM 717 C CA . SER A 1 94 ? -9.755 7.178 -3.364 1.00 97.94 94 SER A CA 1
ATOM 718 C C . SER A 1 94 ? -8.850 6.058 -2.845 1.00 97.94 94 SER A C 1
ATOM 720 O O . SER A 1 94 ? -9.333 5.017 -2.385 1.00 97.94 94 SER A O 1
ATOM 722 N N . TYR A 1 95 ? -7.532 6.262 -2.880 1.00 98.38 95 TYR A N 1
ATOM 723 C CA . TYR A 1 95 ? -6.609 5.282 -2.313 1.00 98.38 95 TYR A CA 1
ATOM 724 C C . TYR A 1 95 ? -6.817 5.138 -0.802 1.00 98.38 95 TYR A C 1
ATOM 726 O O . TYR A 1 95 ? -6.909 4.026 -0.298 1.00 98.38 95 TYR A O 1
ATOM 734 N N . SER A 1 96 ? -6.953 6.246 -0.082 1.00 97.50 96 SER A N 1
ATOM 735 C CA . SER A 1 96 ? -7.133 6.293 1.369 1.00 97.50 96 SER A CA 1
ATOM 736 C C . SER A 1 96 ? -8.416 5.604 1.846 1.00 97.50 96 SER A C 1
ATOM 738 O O . SER A 1 96 ? -8.394 4.861 2.835 1.00 97.50 96 SER A O 1
ATOM 740 N N . ASN A 1 97 ? -9.524 5.778 1.121 1.00 96.81 97 ASN A N 1
ATOM 741 C CA . ASN A 1 97 ? -10.785 5.092 1.409 1.00 96.81 97 ASN A CA 1
ATOM 742 C C . ASN A 1 97 ? -10.651 3.582 1.190 1.00 96.81 97 ASN A C 1
ATOM 744 O O . ASN A 1 97 ? -11.057 2.789 2.039 1.00 96.81 97 ASN A O 1
ATOM 748 N N . TRP A 1 98 ? -10.023 3.171 0.088 1.00 96.94 98 TRP A N 1
ATOM 749 C CA . TRP A 1 98 ? -9.755 1.759 -0.168 1.00 96.94 98 TRP A CA 1
ATOM 750 C C . TRP A 1 98 ? -8.799 1.157 0.878 1.00 96.94 98 TRP A C 1
ATOM 752 O O . TRP A 1 98 ? -9.106 0.121 1.468 1.00 96.94 98 TRP A O 1
ATOM 762 N N . ALA A 1 99 ? -7.683 1.819 1.180 1.00 96.25 99 ALA A N 1
ATOM 763 C CA . ALA A 1 99 ? -6.656 1.337 2.101 1.00 96.25 99 ALA A CA 1
ATOM 764 C C . ALA A 1 99 ? -7.185 1.159 3.534 1.00 96.25 99 ALA A C 1
ATOM 766 O O . ALA A 1 99 ? -6.780 0.228 4.233 1.00 96.25 99 ALA A O 1
ATOM 767 N N . SER A 1 100 ? -8.113 2.015 3.974 1.00 94.94 100 SER A N 1
ATOM 768 C CA . SER A 1 100 ? -8.736 1.936 5.303 1.00 94.94 100 SER A CA 1
ATOM 769 C C . SER A 1 100 ? -9.856 0.892 5.416 1.00 94.94 100 SER A C 1
ATOM 77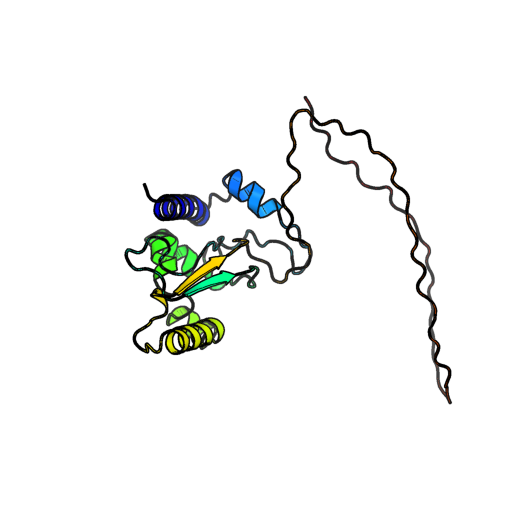1 O O . SER A 1 100 ? -10.228 0.527 6.530 1.00 94.94 100 SER A O 1
ATOM 773 N N . SER A 1 101 ? -10.344 0.342 4.297 1.00 92.69 101 SER A N 1
ATOM 774 C CA . SER A 1 101 ? -11.437 -0.647 4.281 1.00 92.69 101 SER A CA 1
ATOM 775 C C . SER A 1 101 ? -11.049 -2.051 4.774 1.00 92.69 101 SER A C 1
ATOM 777 O O . SER A 1 101 ? -11.917 -2.894 4.989 1.00 92.69 101 SER A O 1
ATOM 779 N N . GLY A 1 102 ? -9.752 -2.317 4.962 1.00 91.31 102 GLY A N 1
ATOM 780 C CA . GLY A 1 102 ? -9.234 -3.660 5.238 1.00 91.31 102 GLY A CA 1
ATOM 781 C C . GLY A 1 102 ? -9.266 -4.579 4.007 1.00 91.31 102 GLY A C 1
ATOM 782 O O . GLY A 1 102 ? -9.777 -5.696 4.106 1.00 91.31 102 GLY A O 1
ATOM 783 N N . PRO A 1 103 ? -8.706 -4.161 2.853 1.00 92.88 103 PRO A N 1
ATOM 784 C CA . PRO A 1 103 ? -8.892 -4.864 1.578 1.00 92.88 103 PRO A CA 1
ATOM 785 C C . PRO A 1 103 ? -8.403 -6.318 1.629 1.00 92.88 103 PRO A C 1
ATOM 787 O O . PRO A 1 103 ? -9.055 -7.233 1.148 1.00 92.88 103 PRO A O 1
ATOM 790 N N . TYR A 1 104 ? -7.297 -6.567 2.327 1.00 93.00 104 TYR A N 1
ATOM 791 C CA . TYR A 1 104 ? -6.673 -7.888 2.433 1.00 93.00 104 TYR A CA 1
ATOM 792 C C . TYR A 1 104 ? -7.329 -8.856 3.424 1.00 93.00 104 TYR A C 1
ATOM 794 O O . TYR A 1 104 ? -6.839 -9.976 3.623 1.00 93.00 104 TYR A O 1
ATOM 802 N N . THR A 1 105 ? -8.409 -8.437 4.076 1.00 92.94 105 THR A N 1
ATOM 803 C CA . THR A 1 105 ? -9.214 -9.279 4.962 1.00 92.94 105 THR A CA 1
ATOM 804 C C . THR A 1 105 ? -10.686 -9.295 4.571 1.00 92.94 105 THR A C 1
ATOM 806 O O . THR A 1 105 ? -11.467 -9.947 5.264 1.00 92.94 105 THR A O 1
ATOM 809 N N . ASP A 1 106 ? -11.063 -8.662 3.459 1.00 92.25 106 ASP A N 1
ATOM 810 C CA . ASP A 1 106 ? -12.431 -8.683 2.955 1.00 92.25 106 ASP A CA 1
ATOM 811 C C . ASP A 1 106 ? -12.805 -10.025 2.295 1.00 92.25 106 ASP A C 1
ATOM 813 O O . ASP A 1 106 ? -11.981 -10.931 2.122 1.00 92.25 106 ASP A O 1
ATOM 817 N N . ALA A 1 107 ? -14.080 -10.164 1.930 1.00 94.88 107 ALA A N 1
ATOM 818 C CA . ALA A 1 107 ? -14.592 -11.375 1.299 1.00 94.88 107 ALA A CA 1
ATOM 819 C C . ALA A 1 107 ? -13.969 -11.643 -0.083 1.00 94.88 107 ALA A C 1
ATOM 821 O O . ALA A 1 107 ? -13.742 -12.799 -0.433 1.00 94.88 107 ALA A O 1
ATOM 822 N N . THR A 1 108 ? -13.671 -10.598 -0.859 1.00 95.25 108 THR A N 1
ATOM 823 C CA . THR A 1 108 ? -13.131 -10.729 -2.217 1.00 95.25 108 THR A CA 1
ATOM 824 C C . THR A 1 108 ? -11.716 -11.296 -2.199 1.00 95.25 108 THR A C 1
ATOM 826 O O . THR A 1 108 ? -11.418 -12.233 -2.939 1.00 95.25 108 THR A O 1
ATOM 829 N N . TRP A 1 109 ? -10.858 -10.798 -1.308 1.00 94.50 109 TRP A N 1
ATOM 830 C CA . TRP A 1 109 ? -9.531 -11.362 -1.095 1.00 94.50 109 TRP A CA 1
ATOM 831 C C . TRP A 1 109 ? -9.608 -12.793 -0.571 1.00 94.50 109 TRP A C 1
ATOM 833 O O . TRP A 1 109 ? -8.933 -13.689 -1.083 1.00 94.50 109 TRP A O 1
ATOM 843 N N . GLN A 1 110 ? -10.443 -13.028 0.446 1.00 95.19 110 GLN A N 1
ATOM 844 C CA . GLN A 1 110 ? -10.543 -14.342 1.077 1.00 95.19 110 GLN A CA 1
ATOM 845 C C . GLN A 1 110 ? -11.096 -15.414 0.138 1.00 95.19 110 GLN A C 1
ATOM 847 O O . GLN A 1 110 ? -10.686 -16.568 0.237 1.00 95.19 110 GLN A O 1
ATOM 852 N N . GLN A 1 111 ? -11.975 -15.056 -0.797 1.00 96.31 111 GLN A N 1
ATOM 853 C CA . GLN A 1 111 ? -12.460 -15.989 -1.809 1.00 96.31 111 GLN A CA 1
ATOM 854 C C . GLN A 1 111 ? -11.338 -16.441 -2.756 1.00 96.31 111 GLN A C 1
ATOM 856 O O . GLN A 1 111 ? -11.285 -17.614 -3.116 1.00 96.31 111 GLN A O 1
ATOM 861 N N . ALA A 1 112 ? -10.431 -15.537 -3.137 1.00 95.25 112 ALA A N 1
ATOM 862 C CA . ALA A 1 112 ? -9.344 -15.841 -4.067 1.00 95.25 112 ALA A CA 1
ATOM 863 C C . ALA A 1 112 ? -8.133 -16.515 -3.398 1.00 95.25 112 ALA A C 1
ATOM 865 O O . ALA A 1 112 ? -7.499 -17.388 -3.988 1.00 95.25 112 ALA A O 1
ATOM 866 N N . HIS A 1 113 ? -7.799 -16.111 -2.170 1.00 93.25 113 HIS A N 1
ATOM 867 C CA . HIS A 1 113 ? -6.546 -16.486 -1.503 1.00 93.25 113 HIS A CA 1
ATOM 868 C C . HIS A 1 113 ? -6.743 -17.243 -0.185 1.00 93.25 113 HIS A C 1
ATOM 870 O O . HIS A 1 113 ? -5.772 -17.647 0.460 1.00 93.25 113 HIS A O 1
ATOM 876 N N . GLY A 1 114 ? -7.991 -17.443 0.236 1.00 95.19 114 GLY A N 1
ATOM 877 C CA . GLY A 1 114 ? -8.315 -17.963 1.554 1.00 95.19 114 GLY A CA 1
ATOM 878 C C . GLY A 1 114 ? -8.006 -16.963 2.669 1.00 95.19 114 GLY A C 1
ATOM 879 O O . GLY A 1 114 ? -7.744 -15.775 2.467 1.00 95.19 114 GLY A O 1
ATOM 880 N N . ARG A 1 115 ? -8.024 -17.462 3.906 1.00 93.56 115 ARG A N 1
ATOM 881 C CA . ARG A 1 115 ? -7.781 -16.637 5.092 1.00 93.56 115 ARG A CA 1
ATOM 882 C C . ARG A 1 115 ? -6.375 -16.030 5.068 1.00 93.56 115 ARG A C 1
ATOM 884 O O . ARG A 1 115 ? -5.381 -16.754 5.153 1.00 93.56 115 ARG A O 1
ATOM 891 N N . ASN A 1 116 ? -6.291 -14.700 5.093 1.00 92.31 116 ASN A N 1
ATOM 892 C CA . ASN A 1 116 ? -5.020 -13.987 5.183 1.00 92.31 116 ASN A CA 1
ATOM 893 C C . ASN A 1 116 ? -4.391 -14.140 6.580 1.00 92.31 116 ASN A C 1
ATOM 895 O O . ASN A 1 116 ? -4.678 -13.378 7.509 1.00 92.31 116 ASN A O 1
ATOM 899 N N . ARG A 1 117 ? -3.532 -15.154 6.737 1.00 92.62 117 ARG A N 1
ATOM 900 C CA . ARG A 1 117 ? -2.864 -15.476 8.012 1.00 92.62 117 ARG A CA 1
ATOM 901 C C . ARG A 1 117 ? -1.984 -14.328 8.517 1.00 92.62 117 ARG A C 1
ATOM 903 O O . ARG A 1 117 ? -1.891 -14.130 9.724 1.00 92.62 117 ARG A O 1
ATOM 910 N N . TYR A 1 118 ? -1.375 -13.566 7.608 1.00 89.50 118 TYR A N 1
ATOM 911 C CA . TYR A 1 118 ? -0.484 -12.452 7.936 1.00 89.50 118 TYR A CA 1
ATOM 912 C C . TYR A 1 118 ? -1.217 -11.332 8.686 1.00 89.50 118 TYR A C 1
ATOM 914 O O . TYR A 1 118 ? -0.732 -10.889 9.730 1.00 89.50 118 TYR A O 1
ATOM 922 N N . HIS A 1 119 ? -2.395 -10.921 8.202 1.00 91.38 119 HIS A N 1
ATOM 923 C CA . HIS A 1 119 ? -3.229 -9.921 8.881 1.00 91.38 119 HIS A CA 1
ATOM 924 C C . HIS A 1 119 ? -3.829 -10.470 10.182 1.00 91.38 119 HIS A C 1
ATOM 926 O O . HIS A 1 119 ? -3.786 -9.803 11.213 1.00 91.38 119 HIS A O 1
ATOM 932 N N . HIS A 1 120 ? -4.308 -11.719 10.176 1.00 93.31 120 HIS A N 1
ATOM 933 C CA . HIS A 1 120 ? -4.902 -12.335 11.368 1.00 93.31 120 HIS A CA 1
ATOM 934 C C . HIS A 1 120 ? -3.922 -12.446 12.539 1.00 93.31 120 HIS A C 1
ATOM 936 O O . HIS A 1 120 ? -4.284 -12.142 13.672 1.00 93.31 120 HIS A O 1
ATOM 942 N N . ASN A 1 121 ? -2.682 -12.867 12.281 1.00 94.88 121 ASN A N 1
ATOM 943 C CA . ASN A 1 121 ? -1.684 -13.016 13.338 1.00 94.88 121 ASN A CA 1
ATOM 944 C C . ASN A 1 121 ? -1.323 -11.668 13.976 1.00 94.88 121 ASN A C 1
ATOM 946 O O . ASN A 1 121 ? -1.078 -11.604 15.177 1.00 94.88 121 ASN A O 1
ATOM 950 N N . ARG A 1 122 ? -1.320 -10.587 13.191 1.00 94.12 122 ARG A N 1
ATOM 951 C CA . ARG A 1 122 ? -1.052 -9.229 13.681 1.00 94.12 122 ARG A CA 1
ATOM 952 C C . ARG A 1 122 ? -2.203 -8.649 14.473 1.00 94.12 122 ARG A C 1
ATOM 954 O O . ARG A 1 122 ? -1.961 -8.041 15.506 1.00 94.12 122 ARG A O 1
ATOM 961 N N . LEU A 1 123 ? -3.432 -8.894 14.032 1.00 95.69 123 LEU A N 1
ATOM 962 C CA . LEU A 1 123 ? -4.612 -8.546 14.810 1.00 95.69 123 LEU A CA 1
ATOM 963 C C . LEU A 1 123 ? -4.607 -9.265 16.161 1.00 95.69 123 LEU A C 1
ATOM 965 O O . LEU A 1 123 ? -4.740 -8.623 17.197 1.00 95.69 123 LEU A O 1
ATOM 969 N N . ALA A 1 124 ? -4.363 -10.578 16.163 1.00 97.25 124 ALA A N 1
ATOM 970 C CA . ALA A 1 124 ? -4.247 -11.351 17.398 1.00 97.25 124 ALA A CA 1
ATOM 971 C C . ALA A 1 124 ? -3.108 -10.839 18.297 1.00 97.25 124 ALA A C 1
ATOM 973 O O . ALA A 1 124 ? -3.261 -10.761 19.514 1.00 97.25 124 ALA A O 1
ATOM 974 N N . PHE A 1 125 ? -1.974 -10.457 17.704 1.00 97.62 125 PHE A N 1
ATOM 975 C CA . PHE A 1 125 ? -0.871 -9.846 18.437 1.00 97.62 125 PHE A CA 1
ATOM 976 C C . PHE A 1 125 ? -1.266 -8.504 19.065 1.00 97.62 125 PHE A C 1
ATOM 978 O O . PHE A 1 125 ? -1.006 -8.320 20.248 1.00 97.62 125 PHE A O 1
ATOM 985 N N . ALA A 1 126 ? -1.908 -7.603 18.316 1.00 97.75 126 ALA A N 1
ATOM 986 C CA . ALA A 1 126 ? -2.340 -6.299 18.815 1.00 97.75 126 ALA A CA 1
ATOM 987 C C . ALA A 1 126 ? -3.349 -6.436 19.966 1.00 97.75 126 ALA A C 1
ATOM 989 O O . ALA A 1 126 ? -3.166 -5.813 21.007 1.00 97.75 126 ALA A O 1
ATOM 990 N N . ARG A 1 127 ? -4.342 -7.325 19.824 1.00 98.31 127 ARG A N 1
ATOM 991 C CA . ARG A 1 127 ? -5.313 -7.628 20.890 1.00 98.31 127 ARG A CA 1
ATOM 992 C C . ARG A 1 127 ? -4.632 -8.101 22.165 1.00 98.31 127 ARG A C 1
ATOM 994 O O . ARG A 1 127 ? -4.889 -7.577 23.241 1.00 98.31 127 ARG A O 1
ATOM 1001 N N . ARG A 1 128 ? -3.688 -9.038 22.040 1.00 98.25 128 ARG A N 1
ATOM 1002 C CA . ARG A 1 128 ? -2.915 -9.535 23.184 1.00 98.25 128 ARG A CA 1
ATOM 1003 C C . ARG A 1 128 ? -2.001 -8.468 23.788 1.00 98.25 128 ARG A C 1
ATOM 1005 O O . ARG A 1 128 ? -1.855 -8.437 25.002 1.00 98.25 128 ARG A O 1
ATOM 1012 N N . LEU A 1 129 ? -1.370 -7.632 22.962 1.00 97.88 129 LEU A N 1
ATOM 1013 C CA . LEU A 1 129 ? -0.469 -6.566 23.410 1.00 97.88 129 LEU A CA 1
ATOM 1014 C C . LEU A 1 129 ? -1.194 -5.567 24.320 1.00 97.88 129 LEU A C 1
ATOM 1016 O O . LEU A 1 129 ? -0.628 -5.148 25.324 1.00 97.88 129 LEU A O 1
ATOM 1020 N N . HIS A 1 130 ? -2.436 -5.226 23.975 1.00 97.81 130 HIS A N 1
ATOM 1021 C CA . HIS A 1 130 ? -3.254 -4.259 24.713 1.00 97.81 130 HIS A CA 1
ATOM 1022 C C . HIS A 1 130 ? -4.231 -4.896 25.703 1.00 97.81 130 HIS A C 1
ATOM 1024 O O . HIS A 1 130 ? -4.885 -4.178 26.451 1.00 97.81 130 HIS A O 1
ATOM 1030 N N . ASN A 1 131 ? -4.323 -6.231 25.723 1.00 97.94 131 ASN A N 1
ATOM 1031 C CA . ASN A 1 131 ? -5.376 -6.972 26.419 1.00 97.94 131 ASN A CA 1
ATOM 1032 C C . ASN A 1 131 ? -6.785 -6.448 26.061 1.00 97.94 131 ASN A C 1
ATOM 1034 O O . ASN A 1 131 ? -7.620 -6.218 26.934 1.00 97.94 131 ASN A O 1
ATOM 1038 N N . ASP A 1 132 ? -7.016 -6.226 24.766 1.00 97.88 132 ASP A N 1
ATOM 1039 C CA . ASP A 1 132 ? -8.233 -5.621 24.224 1.00 97.88 132 ASP A CA 1
ATOM 1040 C C . ASP A 1 132 ? -8.700 -6.375 22.971 1.00 97.88 132 ASP A C 1
ATOM 1042 O O . ASP A 1 132 ? -8.136 -6.224 21.887 1.00 97.88 132 ASP A O 1
ATOM 1046 N N . ASP A 1 133 ? -9.754 -7.182 23.113 1.00 97.38 133 ASP A N 1
ATOM 1047 C CA . ASP A 1 133 ? -10.345 -7.951 22.013 1.00 97.38 133 ASP A CA 1
ATOM 1048 C C . ASP A 1 133 ? -11.214 -7.111 21.061 1.00 97.38 133 ASP A C 1
ATOM 1050 O O . ASP A 1 133 ? -11.617 -7.600 19.999 1.00 97.38 133 ASP A O 1
ATOM 1054 N N . THR A 1 134 ? -11.485 -5.845 21.398 1.00 96.69 134 THR A N 1
ATOM 1055 C CA . THR A 1 134 ? -12.298 -4.948 20.567 1.00 96.69 134 THR A CA 1
ATOM 1056 C C . THR A 1 134 ? -11.527 -4.373 19.383 1.00 96.69 134 THR A C 1
ATOM 1058 O O . THR A 1 134 ? -12.163 -4.020 18.390 1.00 96.69 134 THR A O 1
ATOM 1061 N N . ILE A 1 135 ? -10.186 -4.385 19.421 1.00 95.81 135 ILE A N 1
ATOM 1062 C CA . ILE A 1 135 ? -9.319 -3.968 18.308 1.00 95.81 135 ILE A CA 1
ATOM 1063 C C . ILE A 1 135 ? -9.703 -4.731 17.034 1.00 95.81 135 ILE A C 1
ATOM 1065 O O . ILE A 1 135 ? -9.813 -5.962 17.033 1.00 95.81 135 ILE A O 1
ATOM 1069 N N . GLN A 1 136 ? -9.877 -4.010 15.933 1.00 91.19 136 GLN A N 1
ATOM 1070 C CA . GLN A 1 136 ? -10.208 -4.507 14.601 1.00 91.19 136 GLN A CA 1
ATOM 1071 C C . GLN A 1 136 ? -9.053 -4.291 13.615 1.00 91.19 136 GLN A C 1
ATOM 1073 O O . GLN A 1 136 ? -8.063 -3.620 13.893 1.00 91.19 136 GLN A O 1
ATOM 1078 N N . ASN A 1 137 ? -9.168 -4.862 12.410 1.00 88.06 137 ASN A N 1
ATOM 1079 C CA . ASN A 1 137 ? -8.140 -4.706 11.371 1.00 88.06 137 ASN A CA 1
ATOM 1080 C C . ASN A 1 137 ? -7.915 -3.242 10.955 1.00 88.06 137 ASN A C 1
ATOM 1082 O O . ASN A 1 137 ? -6.789 -2.893 10.615 1.00 88.06 137 ASN A O 1
ATOM 1086 N N . HIS A 1 138 ? -8.958 -2.406 10.973 1.00 86.44 138 HIS A N 1
ATOM 1087 C CA . HIS A 1 138 ? -8.852 -0.991 10.598 1.00 86.44 138 HIS A CA 1
ATOM 1088 C C . HIS A 1 138 ? -8.158 -0.125 11.662 1.00 86.44 138 HIS A C 1
ATOM 1090 O O . HIS A 1 138 ? -7.747 0.991 11.350 1.00 86.44 138 HIS A O 1
ATOM 1096 N N . ASP A 1 139 ? -7.970 -0.649 12.879 1.00 92.19 139 ASP A N 1
ATOM 1097 C CA . ASP A 1 139 ? -7.204 0.006 13.948 1.00 92.19 139 ASP A CA 1
ATOM 1098 C C . ASP A 1 139 ? -5.693 -0.218 13.808 1.00 92.19 139 ASP A C 1
ATOM 1100 O O . ASP A 1 139 ? -4.891 0.342 14.559 1.00 92.19 139 ASP A O 1
ATOM 1104 N N . LEU A 1 140 ? -5.282 -1.061 12.859 1.00 94.56 140 LEU A N 1
ATOM 1105 C CA . LEU A 1 140 ? -3.887 -1.342 12.564 1.00 94.56 140 LEU A CA 1
ATOM 1106 C C . LEU A 1 140 ? -3.438 -0.510 11.364 1.00 94.56 140 LEU A C 1
ATOM 1108 O O . LEU A 1 140 ? -4.152 -0.404 10.367 1.00 94.56 140 LEU A O 1
ATOM 1112 N N . LEU A 1 141 ? -2.222 0.029 11.437 1.00 95.62 141 LEU A N 1
ATOM 1113 C CA . LEU A 1 141 ? -1.613 0.785 10.349 1.00 95.62 141 LEU A CA 1
ATOM 1114 C C . LEU A 1 141 ? -0.352 0.074 9.860 1.00 95.62 141 LEU A C 1
ATOM 1116 O O . LEU A 1 141 ? 0.587 -0.163 10.618 1.00 95.62 141 LEU A O 1
ATOM 1120 N N . TYR A 1 142 ? -0.327 -0.243 8.576 1.00 94.50 142 TYR A N 1
ATOM 1121 C CA . TYR A 1 142 ? 0.809 -0.824 7.876 1.00 94.50 142 TYR A CA 1
ATOM 1122 C C . TYR A 1 142 ? 1.408 0.260 6.996 1.00 94.50 142 TYR A C 1
ATOM 1124 O O . TYR A 1 142 ? 0.677 0.853 6.212 1.00 94.50 142 TYR A O 1
ATOM 1132 N N . ILE A 1 143 ? 2.702 0.532 7.128 1.00 94.69 143 ILE A N 1
ATOM 1133 C CA . ILE A 1 143 ? 3.421 1.506 6.304 1.00 94.69 143 ILE A CA 1
ATOM 1134 C C . ILE A 1 143 ? 4.530 0.767 5.571 1.00 94.69 143 ILE A C 1
ATOM 1136 O O . ILE A 1 143 ? 5.392 0.157 6.205 1.00 94.69 143 ILE A O 1
ATOM 1140 N N . GLU A 1 144 ? 4.522 0.842 4.248 1.00 92.44 144 GLU A N 1
ATOM 1141 C 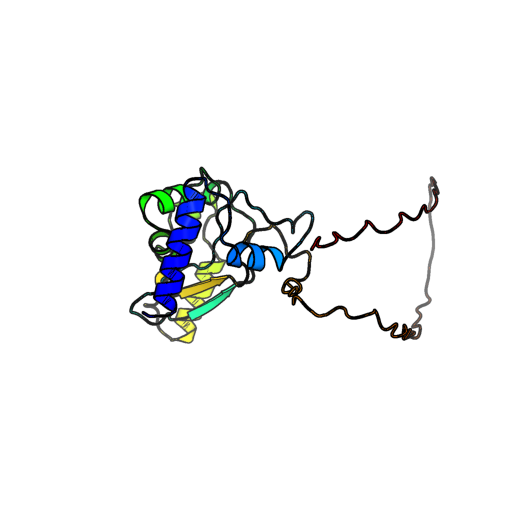CA . GLU A 1 144 ? 5.541 0.227 3.411 1.00 92.44 144 GLU A CA 1
ATOM 1142 C C . GLU A 1 144 ? 6.732 1.173 3.248 1.00 92.44 144 GLU A C 1
ATOM 1144 O O . GLU A 1 144 ? 6.610 2.307 2.785 1.00 92.44 144 GLU A O 1
ATOM 1149 N N . LEU A 1 145 ? 7.919 0.692 3.617 1.00 90.25 145 LEU A N 1
ATOM 1150 C CA . LEU A 1 145 ? 9.179 1.428 3.463 1.00 90.25 145 LEU A CA 1
ATOM 1151 C C . LEU A 1 145 ? 9.619 1.531 1.992 1.00 90.25 145 LEU A C 1
ATOM 1153 O O . LEU A 1 145 ? 10.482 2.341 1.650 1.00 90.25 145 LEU A O 1
ATOM 1157 N N . TYR A 1 146 ? 9.023 0.718 1.119 1.00 92.25 146 TYR A N 1
ATOM 1158 C CA . TYR A 1 146 ? 9.188 0.776 -0.326 1.00 92.25 146 TYR A CA 1
ATOM 1159 C C . TYR A 1 146 ? 7.847 0.437 -0.998 1.00 92.25 146 TYR A C 1
ATOM 1161 O O . TYR A 1 146 ? 7.444 -0.715 -0.990 1.00 92.25 146 TYR A O 1
ATOM 1169 N N . PRO A 1 147 ? 7.111 1.397 -1.574 1.00 93.38 147 PRO A N 1
ATOM 1170 C CA . PRO A 1 147 ? 5.712 1.188 -1.963 1.00 93.38 147 PRO A CA 1
ATOM 1171 C C . PRO A 1 147 ? 5.534 0.373 -3.254 1.00 93.38 147 PRO A C 1
ATOM 1173 O O . PRO A 1 147 ? 4.404 0.120 -3.654 1.00 93.38 147 PRO A O 1
ATOM 1176 N N . PHE A 1 148 ? 6.619 -0.009 -3.935 1.00 94.69 148 PHE A N 1
ATOM 1177 C CA . PHE A 1 148 ? 6.552 -0.732 -5.206 1.00 94.69 148 PHE A CA 1
ATOM 1178 C C . PHE A 1 148 ? 6.765 -2.236 -5.018 1.00 94.69 148 PHE A C 1
ATOM 1180 O O . PHE A 1 148 ? 7.508 -2.685 -4.142 1.00 94.69 148 PHE A O 1
ATOM 1187 N N . HIS A 1 149 ? 6.138 -3.019 -5.892 1.00 94.00 149 HIS A N 1
ATOM 1188 C CA . HIS A 1 149 ? 6.115 -4.473 -5.795 1.00 94.00 149 HIS A CA 1
ATOM 1189 C C . HIS A 1 149 ? 7.270 -5.123 -6.559 1.00 94.00 149 HIS A C 1
ATOM 1191 O O . HIS A 1 149 ? 7.751 -4.621 -7.569 1.00 94.00 149 HIS A O 1
ATOM 1197 N N . SER A 1 150 ? 7.698 -6.284 -6.084 1.00 93.12 150 SER A N 1
ATOM 1198 C CA . SER A 1 150 ? 8.510 -7.269 -6.803 1.00 93.12 150 SER A CA 1
ATOM 1199 C C . SER A 1 150 ? 8.280 -8.639 -6.150 1.00 93.12 150 SER A C 1
ATOM 1201 O O . SER A 1 150 ? 7.543 -8.755 -5.175 1.00 93.12 150 SER A O 1
ATOM 1203 N N . LYS A 1 151 ? 8.829 -9.723 -6.690 1.00 91.94 151 LYS A N 1
ATOM 1204 C CA . LYS A 1 151 ? 8.600 -11.068 -6.128 1.00 91.94 151 LYS A CA 1
ATOM 1205 C C . LYS A 1 151 ? 9.584 -11.422 -5.009 1.00 91.94 151 LYS A C 1
ATOM 1207 O O . LYS A 1 151 ? 9.315 -12.358 -4.262 1.00 91.94 151 LYS A O 1
ATOM 1212 N N . ALA A 1 152 ? 10.719 -10.727 -4.911 1.00 90.25 152 ALA A N 1
ATOM 1213 C CA . ALA A 1 152 ? 11.743 -10.954 -3.892 1.00 90.25 152 ALA A CA 1
ATOM 1214 C C . ALA A 1 152 ? 12.691 -9.752 -3.746 1.00 90.25 152 ALA A C 1
ATOM 1216 O O . ALA A 1 152 ? 12.971 -9.062 -4.717 1.00 90.25 152 ALA A O 1
ATOM 1217 N N . VAL A 1 153 ? 13.302 -9.567 -2.571 1.00 90.06 153 VAL A N 1
ATOM 1218 C CA . VAL A 1 153 ? 14.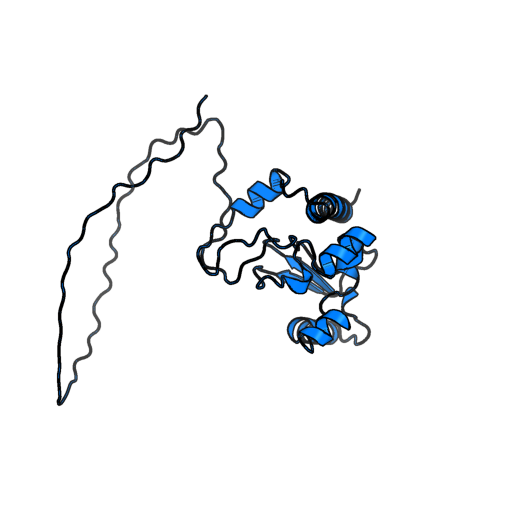423 -8.621 -2.412 1.00 90.06 153 VAL A CA 1
ATOM 1219 C C . VAL A 1 153 ? 15.717 -9.263 -2.909 1.00 90.06 153 VAL A C 1
ATOM 1221 O O . VAL A 1 153 ? 16.322 -10.072 -2.213 1.00 90.06 153 VAL A O 1
ATOM 1224 N N . THR A 1 154 ? 16.166 -8.898 -4.111 1.00 92.56 154 THR A N 1
ATOM 1225 C CA . THR A 1 154 ? 17.418 -9.423 -4.701 1.00 92.56 154 THR A CA 1
ATOM 1226 C C . THR A 1 154 ? 18.574 -8.414 -4.773 1.00 92.56 154 THR A C 1
ATOM 1228 O O . THR A 1 154 ? 19.564 -8.671 -5.454 1.00 92.56 154 THR A O 1
ATOM 1231 N N . ALA A 1 155 ? 18.435 -7.234 -4.171 1.00 92.25 155 ALA A N 1
ATOM 1232 C CA . ALA A 1 155 ? 19.444 -6.174 -4.183 1.00 92.25 155 ALA A CA 1
ATOM 1233 C C . ALA A 1 155 ? 19.309 -5.309 -2.925 1.00 92.25 155 ALA A C 1
ATOM 1235 O O . ALA A 1 155 ? 18.277 -5.343 -2.255 1.00 92.25 155 ALA A O 1
ATOM 1236 N N . ALA A 1 156 ? 20.344 -4.532 -2.611 1.00 91.56 156 ALA A N 1
ATOM 1237 C CA . ALA A 1 156 ? 20.262 -3.553 -1.537 1.00 91.56 156 ALA A CA 1
ATOM 1238 C C . ALA A 1 156 ? 19.280 -2.428 -1.903 1.00 91.56 156 ALA A C 1
ATOM 1240 O O . ALA A 1 156 ? 19.165 -2.047 -3.069 1.00 91.56 156 ALA A O 1
ATOM 1241 N N . ILE A 1 157 ? 18.594 -1.902 -0.889 1.00 90.19 157 ILE A N 1
ATOM 1242 C CA . ILE A 1 157 ? 17.804 -0.676 -0.993 1.00 90.19 157 ILE A CA 1
ATOM 1243 C C . ILE A 1 157 ? 18.682 0.450 -0.455 1.00 90.19 157 ILE A C 1
ATOM 1245 O O . ILE A 1 157 ? 18.979 0.501 0.738 1.00 90.19 157 ILE A O 1
ATOM 1249 N N . THR A 1 158 ? 19.143 1.319 -1.343 1.00 90.38 158 THR A N 1
ATOM 1250 C CA . THR A 1 158 ? 20.096 2.391 -1.040 1.00 90.38 158 THR A CA 1
ATOM 1251 C C . THR A 1 158 ? 19.625 3.687 -1.678 1.00 90.38 158 THR A C 1
ATOM 1253 O O . THR A 1 158 ? 19.249 3.653 -2.847 1.00 90.38 158 THR A O 1
ATOM 1256 N N . PRO A 1 159 ? 19.668 4.835 -0.978 1.00 86.19 159 PRO A N 1
ATOM 1257 C CA . PRO A 1 159 ? 19.361 6.123 -1.589 1.00 86.19 159 PRO A CA 1
ATOM 1258 C C . PRO A 1 159 ? 20.133 6.314 -2.903 1.00 86.19 159 PRO A C 1
ATOM 1260 O O . PRO A 1 159 ? 21.331 6.008 -2.936 1.00 86.19 159 PRO A O 1
ATOM 1263 N N . PRO A 1 160 ? 19.493 6.804 -3.982 1.00 82.81 160 PRO A N 1
ATOM 1264 C CA . PRO A 1 160 ? 20.230 7.145 -5.185 1.00 82.81 160 PRO A CA 1
ATOM 1265 C C . PRO A 1 160 ? 21.275 8.218 -4.845 1.00 82.81 160 PRO A C 1
ATOM 1267 O O . PRO A 1 160 ? 21.030 9.058 -3.969 1.00 82.81 160 PRO A O 1
ATOM 1270 N N . PRO A 1 161 ? 22.439 8.214 -5.514 1.00 80.81 161 PRO A N 1
ATOM 1271 C CA . PRO A 1 161 ? 23.459 9.223 -5.281 1.00 80.81 161 PRO A CA 1
ATOM 1272 C C . PRO A 1 161 ? 22.859 10.615 -5.487 1.00 80.81 161 PRO A C 1
ATOM 1274 O O . PRO A 1 161 ? 22.249 10.904 -6.517 1.00 80.81 161 PRO A O 1
ATOM 1277 N N . THR A 1 162 ? 23.025 11.493 -4.500 1.00 76.81 162 THR A N 1
ATOM 1278 C CA . THR A 1 162 ? 22.671 12.900 -4.659 1.00 76.81 162 THR A CA 1
ATOM 1279 C C . THR A 1 162 ? 23.679 13.511 -5.622 1.00 76.81 162 THR A C 1
ATOM 1281 O O . THR A 1 162 ? 24.832 13.732 -5.252 1.00 76.81 162 THR A O 1
ATOM 1284 N N . CYS A 1 163 ? 23.280 13.777 -6.864 1.00 50.81 163 CYS A N 1
ATOM 1285 C CA . CYS A 1 163 ? 24.063 14.650 -7.728 1.00 50.81 163 CYS A CA 1
ATOM 1286 C C . CYS A 1 163 ? 24.023 16.061 -7.128 1.00 50.81 163 CYS A C 1
ATOM 1288 O O . CYS A 1 163 ? 23.131 16.848 -7.431 1.00 50.81 163 CYS A O 1
ATOM 1290 N N . SER A 1 164 ? 24.972 16.377 -6.249 1.00 45.91 164 SER A N 1
ATOM 1291 C CA . SER A 1 164 ? 25.254 17.760 -5.889 1.00 45.91 164 SER A CA 1
ATOM 1292 C C . SER A 1 164 ? 25.883 18.429 -7.113 1.00 45.91 164 SER A C 1
ATOM 1294 O O . SER A 1 164 ? 26.915 17.940 -7.588 1.00 45.91 164 SER A O 1
ATOM 1296 N N . PRO A 1 165 ? 25.320 19.527 -7.645 1.00 43.03 165 PRO A N 1
ATOM 1297 C CA . PRO A 1 165 ? 26.010 20.318 -8.651 1.00 43.03 165 PRO A CA 1
ATOM 1298 C C . PRO A 1 165 ? 27.227 20.962 -7.972 1.00 43.03 165 PRO A C 1
ATOM 1300 O O . PRO A 1 165 ? 27.113 22.007 -7.342 1.00 43.03 165 PRO A O 1
ATOM 1303 N N . GLY A 1 166 ? 28.383 20.291 -8.018 1.00 44.53 166 GLY A N 1
ATOM 1304 C CA . GLY A 1 166 ? 29.638 20.841 -7.496 1.00 44.53 166 GLY A CA 1
ATOM 1305 C C . GLY A 1 166 ? 30.667 19.869 -6.917 1.00 44.53 166 GLY A C 1
ATOM 1306 O O . GLY A 1 166 ? 31.796 20.298 -6.705 1.00 44.53 166 GLY A O 1
ATOM 1307 N N . SER A 1 167 ? 30.370 18.586 -6.679 1.00 40.28 167 SER A N 1
ATOM 1308 C CA . SER A 1 167 ? 31.399 17.663 -6.165 1.00 40.28 167 SER A CA 1
ATOM 1309 C C . SER A 1 167 ? 32.029 16.835 -7.285 1.00 40.28 167 SER A C 1
ATOM 1311 O O . SER A 1 167 ? 31.709 15.663 -7.475 1.00 40.28 167 SER A O 1
ATOM 1313 N N . SER A 1 168 ? 32.965 17.437 -8.016 1.00 42.09 168 SER A N 1
ATOM 1314 C CA . SER A 1 168 ? 33.994 16.660 -8.710 1.00 42.09 168 SER A CA 1
ATOM 1315 C C . SER A 1 168 ? 34.942 16.087 -7.656 1.00 42.09 168 SER A C 1
ATOM 1317 O O . SER A 1 168 ? 35.936 16.717 -7.305 1.00 42.09 168 SER A O 1
ATOM 1319 N N . SER A 1 169 ? 34.635 14.913 -7.108 1.00 39.41 169 SER A N 1
ATOM 1320 C CA . SER A 1 169 ? 35.620 14.136 -6.360 1.00 39.41 169 SER A CA 1
ATOM 1321 C C . SER A 1 169 ? 36.422 13.288 -7.345 1.00 39.41 169 SER A C 1
ATOM 1323 O O . SER A 1 169 ? 35.935 12.337 -7.951 1.00 39.41 169 SER A O 1
ATOM 1325 N N . ILE A 1 170 ? 37.683 13.673 -7.518 1.00 38.38 170 ILE A N 1
ATOM 1326 C CA . ILE A 1 170 ? 38.729 12.847 -8.122 1.00 38.38 170 ILE A CA 1
ATOM 1327 C C . ILE A 1 170 ? 38.795 11.521 -7.334 1.00 38.38 170 ILE A C 1
ATOM 1329 O O . ILE A 1 170 ? 38.770 11.567 -6.100 1.00 38.38 170 ILE A O 1
ATOM 1333 N N . PRO A 1 171 ? 38.872 10.343 -7.981 1.00 37.78 171 PRO A N 1
ATOM 1334 C CA . PRO A 1 171 ? 38.939 9.081 -7.257 1.00 37.78 171 PRO A CA 1
ATOM 1335 C C . PRO A 1 171 ? 40.278 8.970 -6.518 1.00 37.78 171 PRO A C 1
ATOM 1337 O O . PRO A 1 171 ? 41.338 8.874 -7.135 1.00 37.78 171 PRO A O 1
ATOM 1340 N N . SER A 1 172 ? 40.226 8.964 -5.185 1.00 34.31 172 SER A N 1
ATOM 1341 C CA . SER A 1 172 ? 41.351 8.542 -4.352 1.00 34.31 172 SER A CA 1
ATOM 1342 C C . SER A 1 172 ? 41.385 7.016 -4.329 1.00 34.31 172 SER A C 1
ATOM 1344 O O . SER A 1 172 ? 40.445 6.364 -3.868 1.00 34.31 172 SER A O 1
ATOM 1346 N N . ALA A 1 173 ? 42.453 6.444 -4.877 1.00 42.50 173 ALA A N 1
ATOM 1347 C CA . ALA A 1 173 ? 42.740 5.026 -4.773 1.00 42.50 173 ALA A CA 1
ATOM 1348 C C . ALA A 1 173 ? 43.059 4.692 -3.309 1.00 42.50 173 ALA A C 1
ATOM 1350 O O . ALA A 1 173 ? 44.133 5.032 -2.818 1.00 42.50 173 ALA A O 1
ATOM 1351 N N . SER A 1 174 ? 42.141 4.010 -2.623 1.00 35.91 174 SER A N 1
ATOM 1352 C CA . SER A 1 174 ? 42.442 3.352 -1.353 1.00 35.91 174 SER A CA 1
ATOM 1353 C C . SER A 1 174 ? 42.450 1.842 -1.538 1.00 35.91 174 SER A C 1
ATOM 1355 O O . SER A 1 174 ? 41.495 1.222 -2.006 1.00 35.91 174 SER A O 1
ATOM 1357 N N . SER A 1 175 ? 43.612 1.303 -1.204 1.00 33.12 175 SER A N 1
ATOM 1358 C CA . SER A 1 175 ? 44.107 -0.047 -1.387 1.00 33.12 175 SER A CA 1
ATOM 1359 C C . SER A 1 175 ? 43.188 -1.149 -0.867 1.00 33.12 175 SER A C 1
ATOM 1361 O O . SER A 1 175 ? 42.602 -1.061 0.210 1.00 33.12 175 SER A O 1
ATOM 1363 N N . ARG A 1 176 ? 43.168 -2.258 -1.618 1.00 36.75 176 ARG A N 1
ATOM 1364 C CA . ARG A 1 176 ? 42.739 -3.574 -1.137 1.00 36.75 176 ARG A CA 1
ATOM 1365 C C . ARG A 1 176 ? 43.549 -3.946 0.102 1.00 36.75 176 ARG A C 1
ATOM 1367 O O . ARG A 1 176 ? 44.758 -4.134 0.000 1.00 36.75 176 ARG A O 1
ATOM 1374 N N . LEU A 1 177 ? 42.877 -4.154 1.227 1.00 30.17 177 LEU A N 1
ATOM 1375 C CA . LEU A 1 177 ? 43.385 -5.028 2.277 1.00 30.17 177 LEU A CA 1
ATOM 1376 C C . LEU A 1 177 ? 42.761 -6.408 2.074 1.00 30.17 177 LEU A C 1
ATOM 1378 O O . LEU A 1 177 ? 41.596 -6.647 2.380 1.00 30.17 177 LEU A O 1
ATOM 1382 N N . HIS A 1 178 ? 43.561 -7.295 1.484 1.00 33.47 178 HIS A N 1
ATOM 1383 C CA . HIS A 1 178 ? 43.353 -8.735 1.513 1.00 33.47 178 HIS A CA 1
ATOM 1384 C C . HIS A 1 178 ? 43.459 -9.186 2.976 1.00 33.47 178 HIS A C 1
ATOM 1386 O O . HIS A 1 178 ? 44.545 -9.161 3.550 1.00 33.47 178 HIS A O 1
ATOM 1392 N 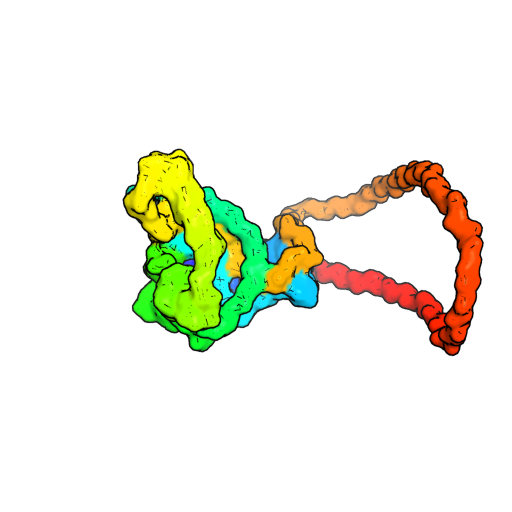N . LEU A 1 179 ? 42.345 -9.595 3.580 1.00 29.81 179 LEU A N 1
ATOM 1393 C CA . LEU A 1 179 ? 42.365 -10.382 4.809 1.00 29.81 179 LEU A CA 1
ATOM 1394 C C . LEU A 1 179 ? 42.254 -11.852 4.416 1.00 29.81 179 LEU A C 1
ATOM 1396 O O . LEU A 1 179 ? 41.197 -12.339 4.023 1.00 29.81 179 LEU A O 1
ATOM 1400 N N . SER A 1 180 ? 43.397 -12.528 4.462 1.00 30.84 180 SER A N 1
ATOM 1401 C CA . SER A 1 180 ? 43.525 -13.973 4.324 1.00 30.84 180 SER A CA 1
ATOM 1402 C C . SER A 1 180 ? 42.853 -14.664 5.512 1.00 30.84 180 SER A C 1
ATOM 1404 O O . SER A 1 180 ? 43.221 -14.416 6.659 1.00 30.84 180 SER A O 1
ATOM 1406 N N . SER A 1 181 ? 41.887 -15.545 5.254 1.00 32.41 181 SER A N 1
ATOM 1407 C CA . SER A 1 181 ? 41.383 -16.487 6.259 1.00 32.41 181 SER A CA 1
ATOM 1408 C C . SER A 1 181 ? 42.317 -17.702 6.354 1.00 32.41 181 SER A C 1
ATOM 1410 O O . SER A 1 181 ? 42.739 -18.207 5.311 1.00 32.41 181 SER A O 1
ATOM 1412 N N . PRO A 1 182 ? 42.643 -18.201 7.560 1.00 33.16 182 PRO A N 1
ATOM 1413 C CA . PRO A 1 182 ? 43.404 -19.432 7.712 1.00 33.16 182 PRO A CA 1
ATOM 1414 C C . PRO A 1 182 ? 42.523 -20.664 7.469 1.00 33.16 182 PRO A C 1
ATOM 1416 O O . PRO A 1 182 ? 41.353 -20.717 7.847 1.00 33.16 182 PRO A O 1
ATOM 1419 N N . SER A 1 183 ? 43.131 -21.655 6.823 1.00 30.52 183 SER A N 1
ATOM 1420 C CA . SER A 1 183 ? 42.588 -22.971 6.506 1.00 30.52 183 SER A CA 1
ATOM 1421 C C . SER A 1 183 ? 42.252 -23.787 7.756 1.00 30.52 183 SER A C 1
ATOM 1423 O O . SER A 1 183 ? 43.102 -23.942 8.634 1.00 30.52 183 SER A O 1
ATOM 1425 N N . ALA A 1 184 ? 41.078 -24.415 7.768 1.00 32.25 184 ALA A N 1
ATOM 1426 C CA . ALA A 1 184 ? 40.795 -25.583 8.592 1.00 32.25 184 ALA A CA 1
ATOM 1427 C C . ALA A 1 184 ? 40.478 -26.767 7.666 1.00 32.25 184 ALA A C 1
ATOM 1429 O O . ALA A 1 184 ? 39.587 -26.688 6.821 1.00 32.25 184 ALA A O 1
ATOM 1430 N N . SER A 1 185 ? 41.256 -27.839 7.811 1.00 34.44 185 SER A N 1
ATOM 1431 C CA . SER A 1 185 ? 41.059 -29.139 7.162 1.00 34.44 185 SER A CA 1
ATOM 1432 C C . SER A 1 185 ? 39.719 -29.775 7.557 1.00 34.44 185 SER A C 1
ATOM 1434 O O . SER A 1 185 ? 39.201 -29.504 8.641 1.00 34.44 185 SER A O 1
ATOM 1436 N N . PRO A 1 186 ? 39.214 -30.720 6.747 1.00 34.88 186 PRO A N 1
ATOM 1437 C CA . PRO A 1 186 ? 39.261 -32.099 7.231 1.00 34.88 186 PRO A CA 1
ATOM 1438 C C . PRO A 1 186 ? 39.662 -33.098 6.138 1.00 34.88 186 PRO A C 1
ATOM 1440 O O . PRO A 1 186 ? 39.163 -33.070 5.015 1.00 34.88 186 PRO A O 1
ATOM 1443 N N . GLY A 1 187 ? 40.554 -34.020 6.498 1.00 27.91 187 GLY A N 1
ATOM 1444 C CA . GLY A 1 187 ? 40.739 -35.269 5.773 1.00 27.91 187 GLY A CA 1
ATOM 1445 C C . GLY A 1 187 ? 39.820 -36.333 6.360 1.00 27.91 187 GLY A C 1
ATOM 1446 O O . GLY A 1 187 ? 39.808 -36.494 7.572 1.00 27.91 187 GLY A O 1
ATOM 1447 N N . PHE A 1 188 ? 39.056 -37.012 5.508 1.00 30.33 188 PHE A N 1
ATOM 1448 C CA . PHE A 1 188 ? 38.799 -38.457 5.524 1.00 30.33 188 PHE A CA 1
ATOM 1449 C C . PHE A 1 188 ? 37.959 -38.798 4.281 1.00 30.33 188 PHE A C 1
ATOM 1451 O O . PHE A 1 188 ? 36.883 -38.249 4.068 1.00 30.33 188 PHE A O 1
ATOM 1458 N N . GLY A 1 189 ? 38.455 -39.717 3.461 1.00 27.45 189 GLY A N 1
ATOM 1459 C CA . GLY A 1 189 ? 37.696 -40.454 2.446 1.00 27.45 189 GLY A CA 1
ATOM 1460 C C . GLY A 1 189 ? 38.400 -41.793 2.199 1.00 27.45 189 GLY A C 1
ATOM 1461 O O . GLY A 1 189 ? 39.451 -42.017 2.804 1.00 27.45 189 GLY A O 1
ATOM 1462 N N . PRO A 1 190 ? 37.963 -42.626 1.239 1.00 46.22 190 PRO A N 1
ATOM 1463 C CA . PRO A 1 190 ? 36.607 -43.042 0.850 1.00 46.22 190 PRO A CA 1
ATOM 1464 C C . PRO A 1 190 ? 36.499 -44.601 0.929 1.00 46.22 190 PRO A C 1
ATOM 1466 O O . PRO A 1 190 ? 37.315 -45.204 1.628 1.00 46.22 190 PRO A O 1
ATOM 1469 N N . PRO A 1 191 ? 35.534 -45.289 0.266 1.00 44.38 191 PRO A N 1
ATOM 1470 C CA . PRO A 1 191 ? 35.803 -45.717 -1.122 1.00 44.38 191 PRO A CA 1
ATOM 1471 C C . PRO A 1 191 ? 34.600 -45.786 -2.103 1.00 44.38 191 PRO A C 1
ATOM 1473 O O . PRO A 1 191 ? 33.498 -46.147 -1.714 1.00 44.38 191 PRO A O 1
ATOM 1476 N N . HIS A 1 192 ? 34.927 -45.513 -3.384 1.00 30.56 192 HIS A N 1
ATOM 1477 C CA . HIS A 1 192 ? 34.510 -46.143 -4.668 1.00 30.56 192 HIS A CA 1
ATOM 1478 C C . HIS A 1 192 ? 33.018 -46.363 -5.011 1.00 30.56 192 HIS A C 1
ATOM 1480 O O . HIS A 1 192 ? 32.237 -46.777 -4.172 1.00 30.56 192 HIS A O 1
ATOM 1486 N N . ALA A 1 193 ? 32.534 -46.286 -6.259 1.00 29.98 193 ALA A N 1
ATOM 1487 C CA . ALA A 1 193 ? 32.960 -45.846 -7.607 1.00 29.98 193 ALA A CA 1
ATOM 1488 C C . ALA A 1 193 ? 31.699 -46.045 -8.497 1.00 29.98 193 ALA A C 1
ATOM 1490 O O . ALA A 1 193 ? 30.937 -46.976 -8.245 1.00 29.98 193 ALA A O 1
ATOM 1491 N N . SER A 1 194 ? 31.335 -45.211 -9.473 1.00 30.55 194 SER A N 1
ATOM 1492 C CA . SER A 1 194 ? 31.739 -45.270 -10.897 1.00 30.55 194 SER A CA 1
ATOM 1493 C C . SER A 1 194 ? 30.820 -44.275 -11.646 1.00 30.55 194 SER A C 1
ATOM 1495 O O . SER A 1 194 ? 29.619 -44.249 -11.397 1.00 30.55 194 SER A O 1
ATOM 1497 N N . ASP A 1 195 ? 31.356 -43.218 -12.255 1.00 28.14 195 ASP A N 1
ATOM 1498 C CA . ASP A 1 195 ? 31.823 -43.075 -13.650 1.00 28.14 195 ASP A CA 1
ATOM 1499 C C . ASP A 1 195 ? 30.722 -43.055 -14.729 1.00 28.14 195 ASP A C 1
ATOM 1501 O O . ASP A 1 195 ? 30.122 -44.070 -15.069 1.00 28.14 195 ASP A O 1
ATOM 1505 N N . SER A 1 196 ? 30.531 -41.890 -15.359 1.00 30.80 196 SER A N 1
ATOM 1506 C CA . SER A 1 196 ? 30.844 -41.696 -16.788 1.00 30.80 196 SER A CA 1
ATOM 1507 C C . SER A 1 196 ? 30.650 -40.229 -17.215 1.00 30.80 196 S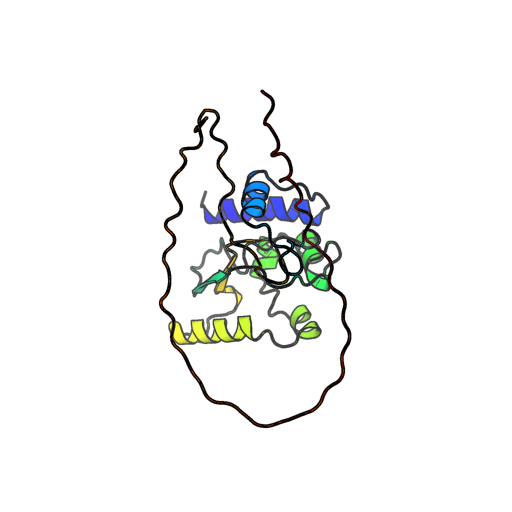ER A C 1
ATOM 1509 O O . SER A 1 196 ? 29.828 -39.490 -16.679 1.00 30.80 196 SER A O 1
ATOM 1511 N N . ALA A 1 197 ? 31.518 -39.798 -18.130 1.00 28.91 197 ALA A N 1
ATOM 1512 C CA . ALA A 1 197 ? 31.923 -38.421 -18.380 1.00 28.91 197 ALA A CA 1
ATOM 1513 C C . ALA A 1 197 ? 31.282 -37.777 -19.622 1.00 28.91 197 ALA A C 1
ATOM 1515 O O . ALA A 1 197 ? 30.755 -38.464 -20.490 1.00 28.91 197 ALA A O 1
ATOM 1516 N N . THR A 1 198 ? 31.407 -36.447 -19.706 1.00 32.47 198 THR A N 1
ATOM 1517 C CA . THR A 1 198 ? 31.776 -35.580 -20.860 1.00 32.47 198 THR A CA 1
ATOM 1518 C C . THR A 1 198 ? 31.374 -34.146 -20.448 1.00 32.47 198 THR A C 1
ATOM 1520 O O . THR A 1 198 ? 30.273 -33.936 -19.968 1.00 32.47 198 THR A O 1
ATOM 1523 N N . GLY A 1 199 ? 32.173 -33.079 -20.465 1.00 26.08 199 GLY A N 1
ATOM 1524 C CA . GLY A 1 199 ? 33.417 -32.780 -21.153 1.00 26.08 199 GLY A CA 1
ATOM 1525 C C . GLY A 1 199 ? 33.171 -31.657 -22.161 1.00 26.08 199 GLY A C 1
ATOM 1526 O O . GLY A 1 199 ? 33.021 -31.958 -23.334 1.00 26.08 199 GLY A O 1
ATOM 1527 N N . THR A 1 200 ? 33.139 -30.380 -21.751 1.00 31.22 200 THR A N 1
ATOM 1528 C CA . THR A 1 200 ? 33.556 -29.259 -22.622 1.00 31.22 200 THR A CA 1
ATOM 1529 C C . THR A 1 200 ? 33.967 -28.040 -21.796 1.00 31.22 200 THR A C 1
ATOM 1531 O O . THR A 1 200 ? 33.277 -27.607 -20.879 1.00 31.22 200 THR A O 1
ATOM 1534 N N . ASN A 1 201 ? 35.135 -27.523 -22.154 1.00 28.83 201 ASN A N 1
ATOM 1535 C CA . ASN A 1 201 ? 35.880 -26.414 -21.588 1.00 28.83 201 ASN A CA 1
ATOM 1536 C C . ASN A 1 201 ? 35.764 -25.255 -22.595 1.00 28.83 201 ASN A C 1
ATOM 1538 O O . ASN A 1 201 ? 36.039 -25.488 -23.769 1.00 28.83 201 ASN A O 1
ATOM 1542 N N . CYS A 1 202 ? 35.376 -24.044 -22.185 1.00 29.92 202 CYS A N 1
ATOM 1543 C CA . CYS A 1 202 ? 35.514 -22.842 -23.014 1.00 29.92 202 CYS A CA 1
ATOM 1544 C C . CYS A 1 202 ? 35.750 -21.602 -22.149 1.00 29.92 202 CYS A C 1
ATOM 1546 O O . CYS A 1 202 ? 35.196 -21.430 -21.068 1.00 29.92 202 CYS A O 1
ATOM 1548 N N . GLN A 1 203 ? 36.650 -20.784 -22.671 1.00 31.00 203 GLN A N 1
ATOM 1549 C CA . GLN A 1 203 ? 37.452 -19.773 -22.014 1.00 31.00 203 GLN A CA 1
ATOM 1550 C C . GLN A 1 203 ? 36.710 -18.465 -21.734 1.00 31.00 203 GLN A C 1
ATOM 1552 O O . GLN A 1 203 ? 35.719 -18.112 -22.369 1.00 31.00 203 GLN A O 1
ATOM 1557 N N . SER A 1 204 ? 37.293 -17.718 -20.801 1.00 31.23 204 SER A N 1
ATOM 1558 C CA . SER A 1 204 ? 37.022 -16.321 -20.494 1.00 31.23 204 SER A CA 1
ATOM 1559 C C . SER A 1 204 ? 37.217 -15.399 -21.700 1.00 31.23 204 SER A C 1
ATOM 1561 O O . SER A 1 204 ? 38.279 -15.420 -22.322 1.00 31.23 204 SER A O 1
ATOM 1563 N N . ILE A 1 205 ? 36.275 -14.483 -21.921 1.00 32.97 205 ILE A N 1
ATOM 1564 C CA . ILE A 1 205 ? 36.533 -13.221 -22.620 1.00 32.97 205 ILE A CA 1
ATOM 1565 C C . ILE A 1 205 ? 35.926 -12.112 -21.763 1.00 32.97 205 ILE A C 1
ATOM 1567 O O . ILE A 1 205 ? 34.720 -12.073 -21.527 1.00 32.97 205 ILE A O 1
ATOM 1571 N N . GLY A 1 206 ? 36.796 -11.254 -21.230 1.00 30.12 206 GLY A N 1
ATOM 1572 C CA . GLY A 1 206 ? 36.406 -10.084 -20.456 1.00 30.12 206 GLY A CA 1
ATOM 1573 C C . GLY A 1 206 ? 35.681 -9.073 -21.340 1.00 30.12 206 GLY A C 1
ATOM 1574 O O . GLY A 1 206 ? 36.195 -8.673 -22.382 1.00 30.12 206 GLY A O 1
ATOM 1575 N N . GLN A 1 207 ? 34.495 -8.651 -20.911 1.00 35.62 207 GLN A N 1
ATOM 1576 C CA . GLN A 1 207 ? 33.848 -7.457 -21.443 1.00 35.62 207 GLN A CA 1
ATOM 1577 C C . GLN A 1 207 ? 34.369 -6.220 -20.694 1.00 35.62 207 GLN A C 1
ATOM 1579 O O . GLN A 1 207 ? 34.481 -6.262 -19.465 1.00 35.62 207 GLN A O 1
ATOM 1584 N N . PRO A 1 208 ? 34.675 -5.113 -21.392 1.00 36.94 208 PRO A N 1
ATOM 1585 C CA . PRO A 1 208 ? 34.960 -3.844 -20.735 1.00 36.94 208 PRO A CA 1
ATOM 1586 C C . PRO A 1 208 ? 33.684 -3.298 -20.066 1.00 36.94 208 PRO A C 1
ATOM 1588 O O . PRO A 1 208 ? 32.579 -3.553 -20.553 1.00 36.94 208 PRO A O 1
ATOM 1591 N N . PRO A 1 209 ? 33.798 -2.547 -18.957 1.00 40.06 209 PRO A N 1
ATOM 1592 C CA . PRO A 1 209 ? 32.636 -1.951 -18.314 1.00 40.06 209 PRO A CA 1
ATOM 1593 C C . PRO A 1 209 ? 31.963 -0.930 -19.240 1.00 40.06 209 PRO A C 1
ATOM 1595 O O . PRO A 1 209 ? 32.624 -0.118 -19.889 1.00 40.06 209 PRO A O 1
ATOM 1598 N N . ALA A 1 210 ? 30.631 -0.979 -19.275 1.00 38.59 210 ALA A N 1
ATOM 1599 C CA . ALA A 1 210 ? 29.792 -0.018 -19.976 1.00 38.59 210 ALA A CA 1
ATOM 1600 C C . ALA A 1 210 ? 30.039 1.410 -19.458 1.00 38.59 210 ALA A C 1
ATOM 1602 O O . ALA A 1 210 ? 30.165 1.636 -18.252 1.00 38.59 210 ALA A O 1
ATOM 1603 N N . ALA A 1 211 ? 30.098 2.366 -20.387 1.00 37.50 211 ALA A N 1
ATOM 1604 C CA . ALA A 1 211 ? 30.261 3.784 -20.100 1.00 37.50 211 ALA A CA 1
ATOM 1605 C C . ALA A 1 211 ? 29.139 4.301 -19.183 1.00 37.50 211 ALA A C 1
ATOM 1607 O O . ALA A 1 211 ? 27.958 4.035 -19.410 1.00 37.50 211 ALA A O 1
ATOM 1608 N N . GLN A 1 212 ? 29.520 5.053 -18.149 1.00 39.06 212 GLN A N 1
ATOM 1609 C CA . GLN A 1 212 ? 28.578 5.789 -17.311 1.00 39.06 212 GLN A CA 1
ATOM 1610 C C . GLN A 1 212 ? 27.970 6.959 -18.104 1.00 39.06 212 GLN A C 1
ATOM 1612 O O . GLN A 1 212 ? 28.679 7.580 -18.900 1.00 39.06 212 GLN A O 1
ATOM 1617 N N . PRO A 1 213 ? 26.685 7.293 -17.892 1.00 34.00 213 PRO A N 1
ATOM 1618 C CA . PRO A 1 213 ? 26.074 8.454 -18.519 1.00 34.00 213 PRO A CA 1
ATOM 1619 C C . PRO A 1 213 ? 26.726 9.731 -17.977 1.00 34.00 213 PRO A C 1
ATOM 1621 O O . PRO A 1 213 ? 26.744 9.980 -16.772 1.00 34.00 213 PRO A O 1
ATOM 1624 N N . THR A 1 214 ? 27.280 10.537 -18.876 1.00 38.16 214 THR A N 1
ATOM 1625 C CA . THR A 1 214 ? 27.782 11.873 -18.566 1.00 38.16 214 THR A CA 1
ATOM 1626 C C . THR A 1 214 ? 26.611 12.853 -18.502 1.00 38.16 214 THR A C 1
ATOM 1628 O O . THR A 1 214 ? 25.789 12.922 -19.412 1.00 38.16 214 THR A O 1
ATOM 1631 N N . CYS A 1 215 ? 26.531 13.639 -17.427 1.00 32.59 215 CYS A N 1
ATOM 1632 C CA . CYS A 1 215 ? 25.658 14.809 -17.383 1.00 32.59 215 CYS A CA 1
ATOM 1633 C C . CYS A 1 215 ? 26.251 15.896 -18.290 1.00 32.59 215 CYS A C 1
ATOM 1635 O O . CYS A 1 215 ? 27.308 16.452 -17.983 1.00 32.59 215 CYS A O 1
ATOM 1637 N N . SER A 1 216 ? 25.597 16.183 -19.413 1.00 42.03 216 SER A N 1
ATOM 1638 C CA . SER A 1 216 ? 25.890 17.368 -20.225 1.00 42.03 216 SER A CA 1
ATOM 1639 C C . SER A 1 216 ? 25.489 18.637 -19.461 1.00 42.03 216 SER A C 1
ATOM 1641 O O . SER A 1 216 ? 24.471 18.640 -18.768 1.00 42.03 216 SER A O 1
ATOM 1643 N N . ARG A 1 217 ? 26.336 19.670 -19.552 1.00 36.84 217 ARG A N 1
ATOM 1644 C CA . ARG A 1 217 ? 26.136 21.002 -18.956 1.00 36.84 217 ARG A CA 1
ATOM 1645 C C . ARG A 1 217 ? 24.977 21.756 -19.590 1.00 36.84 217 ARG A C 1
ATOM 1647 O O . ARG A 1 217 ? 24.773 21.563 -20.808 1.00 36.84 217 ARG A O 1
#

Sequence (217 aa):
MSSRLAAVEFWDREIGLWVKGNHRLHPDLERWRATYSGRGAGTVDMTVMPEPYIGSLAGSATPALVMLGLNPGAPAPAFQSMDGIYTQRVRETSYSNWASSGPYTDATWQQAHGRNRYHHNRLAFARRLHNDDTIQNHDLLYIELYPFHSKAVTAAITPPPTCSPGSSSIPSASSRLHLSSPSASPGFGPPHASDSATGTNCQSIGQPPAAQPTCSR

InterPro domains:
  IPR061081 Anti-phage DNA glycosylase Brig1 [NF047634] (3-161)

Radius of gyration: 24.83 Å; chains: 1; bounding box: 59×67×49 Å

Foldseek 3Di:
DDPLVVVQVVQQVQLLCVLVPNLDGDPVLVQLQVLADAPDQRHWDSQFGFAFKAAQSPDPDAQLEEAEDADDDADDCCAGGSVHVLSVVCNVPTSNVSRLPPVCQDPVNCVVPNHPPVLVVVQVVSCVVVVHNVDDSNSYMYGYSRRTYGRDRRDGRGRDDPPDVPDPDDDDDDDDDDDDDDDDDDDDDDDDDDDDDDDDDDDDDDDDDDDDDDDDD

Secondary structure (DSSP, 8-state):
--HHHHHHHHHHHHHHHHHTT-----HHHHHHHTTB---GGGS-BTTB----EES-TT-SSPPSEEEEE---PPP-HHHHBTTSHHHHHHHHS-HHHHHHT-GGGSHHHHHHH-S-HHHHHHHHHHHHHHT-TT--GGGEEEEESS-SB-SS--S-B-PPP---TT-------------PPPP----------------------PPPPPPPPP---